Protein AF-A0A521U8Z7-F1 (afdb_monomer_lite)

Secondary structure (DSSP, 8-state):
---GGGSSTTSSS---------------PPPPS--------------PPPP---PPPPPPPPPPPPPP----------TTSSHHHHHHHHHHHHHHHHHHHHHHHHHHHHHHHHHHHHHHHHHHHHHHHHHHHHS-BTTBS-HHHH-TTSTTSTTHHHHHHHHHHHHHHHHHHHHHHHHHHHHSPPPTTTT-SSSHHHHHHHHHHHHHHHHHHHHHHHHHHHHHHH-GGGGT--TTTHHHHHHHHHHHHHHHHHHHHHHHHHHHHTT-

pLDDT: mean 79.26, std 22.26, range [30.38, 98.56]

Foldseek 3Di:
DPDPVPPVPPPDDDDPDDDDDDDDDPPPDDDDPDDDDDDDDDDDDDDDDDDDDDDDDDDDDDDDDDDDDDDDDDDDDDPDDCPVVVVVVVVVVVVVVVLVVVLVVLVVLLLVLLVVLLVLLVLLLVLLVQVLQQDAAPVDRHPCVVPVPPPCNVVVVVSVVSSVVSLVVSLVSNVSSVVSVVPRDDDPCQLPDPDPSNVLVVLLVVLCVLLVVLNVVLVVLVVCLVCVVVVVQDPVCNRVVNNHSSHVSSVSSVSNSVSSVVSSVSVD

Structure (mmCIF, N/CA/C/O backbone):
data_AF-A0A521U8Z7-F1
#
_entry.id   AF-A0A521U8Z7-F1
#
loop_
_atom_site.group_PDB
_atom_site.id
_atom_site.type_symbol
_atom_site.label_atom_id
_atom_site.label_alt_id
_atom_site.label_comp_id
_atom_site.label_asym_id
_atom_site.label_entity_id
_atom_site.label_seq_id
_atom_site.pdbx_PDB_ins_code
_atom_site.Cartn_x
_atom_site.Cartn_y
_atom_site.Cartn_z
_atom_site.occupancy
_atom_site.B_iso_or_equiv
_atom_site.auth_seq_id
_atom_site.auth_comp_id
_atom_site.auth_asym_id
_atom_site.auth_atom_id
_atom_site.pdbx_PDB_model_num
ATOM 1 N N . MET A 1 1 ? -17.767 17.939 12.781 1.00 34.97 1 MET A N 1
ATOM 2 C CA . MET A 1 1 ? -18.132 17.679 11.373 1.00 34.97 1 MET A CA 1
ATOM 3 C C . MET A 1 1 ? -17.171 18.449 10.480 1.00 34.97 1 MET A C 1
ATOM 5 O O . MET A 1 1 ? -17.445 19.589 10.134 1.00 34.97 1 MET A O 1
ATOM 9 N N . ILE A 1 2 ? -16.007 17.869 10.196 1.00 33.91 2 ILE A N 1
ATOM 10 C CA . ILE A 1 2 ? -15.060 18.400 9.206 1.00 33.91 2 ILE A CA 1
ATOM 11 C C . ILE A 1 2 ? -15.369 17.643 7.911 1.00 33.91 2 ILE A C 1
ATOM 13 O O . ILE A 1 2 ? -15.524 16.425 7.935 1.00 33.91 2 ILE A O 1
ATOM 17 N N . GLY A 1 3 ? -15.631 18.385 6.836 1.00 30.38 3 GLY A N 1
ATOM 18 C CA . GLY A 1 3 ? -16.318 17.895 5.644 1.00 30.38 3 GLY A CA 1
ATOM 19 C C . GLY A 1 3 ? -15.569 16.793 4.895 1.00 30.38 3 GLY A C 1
ATOM 20 O O . GLY A 1 3 ? -14.464 17.006 4.404 1.00 30.38 3 GLY A O 1
ATOM 21 N N . LEU A 1 4 ? -16.252 15.660 4.714 1.00 38.56 4 LEU A N 1
ATOM 22 C CA . LEU A 1 4 ? -15.861 14.537 3.852 1.00 38.56 4 LEU A CA 1
ATOM 23 C C . LEU A 1 4 ? -15.692 14.942 2.367 1.00 38.56 4 LEU A C 1
ATOM 25 O O . LEU A 1 4 ? -15.104 14.209 1.580 1.00 38.56 4 LEU A O 1
ATOM 29 N N . SER A 1 5 ? -16.180 16.123 1.973 1.00 35.38 5 SER A N 1
ATOM 30 C CA . SER A 1 5 ? -16.182 16.596 0.583 1.00 35.38 5 SER A CA 1
ATOM 31 C C . SER A 1 5 ? -14.815 17.057 0.056 1.00 35.38 5 SER A C 1
ATOM 33 O O . SER A 1 5 ? -14.682 17.268 -1.145 1.00 35.38 5 SER A O 1
ATOM 35 N N . ALA A 1 6 ? -13.793 17.203 0.907 1.00 35.06 6 ALA A N 1
ATOM 36 C CA . ALA A 1 6 ? -12.468 17.663 0.475 1.00 35.06 6 ALA A CA 1
ATOM 37 C C . ALA A 1 6 ? -11.523 16.536 0.010 1.00 35.06 6 ALA A C 1
ATOM 39 O O . ALA A 1 6 ? -10.540 16.818 -0.667 1.00 35.06 6 ALA A O 1
ATOM 40 N N . LEU A 1 7 ? -11.813 15.267 0.322 1.00 38.78 7 LEU A N 1
ATOM 41 C CA . LEU A 1 7 ? -10.913 14.139 0.023 1.00 38.78 7 LEU A CA 1
ATOM 42 C C . LEU A 1 7 ? -11.144 13.489 -1.352 1.00 38.78 7 LEU A C 1
ATOM 44 O O . LEU A 1 7 ? -10.291 12.748 -1.828 1.00 38.78 7 LEU A O 1
ATOM 48 N N . VAL A 1 8 ? -12.254 13.805 -2.027 1.00 38.44 8 VAL A N 1
ATOM 49 C CA . VAL A 1 8 ? -12.539 13.300 -3.386 1.00 38.44 8 VAL A CA 1
ATOM 50 C C . VAL A 1 8 ? -12.034 14.265 -4.476 1.00 38.44 8 VAL A C 1
ATOM 52 O O . VAL A 1 8 ? -11.831 13.857 -5.615 1.00 38.44 8 VAL A O 1
ATOM 55 N N . ALA A 1 9 ? -11.753 15.531 -4.143 1.00 30.77 9 ALA A N 1
ATOM 56 C CA . ALA A 1 9 ? -11.434 16.578 -5.123 1.00 30.77 9 ALA A CA 1
ATOM 57 C C . ALA A 1 9 ? -9.931 16.783 -5.420 1.00 30.77 9 ALA A C 1
ATOM 59 O O . ALA A 1 9 ? -9.588 17.597 -6.273 1.00 30.77 9 ALA A O 1
ATOM 60 N N . THR A 1 10 ? -9.020 16.052 -4.771 1.00 36.59 10 THR A N 1
ATOM 61 C CA . THR A 1 10 ? -7.558 16.247 -4.907 1.00 36.59 10 THR A CA 1
ATOM 62 C C . THR A 1 10 ? -6.840 15.197 -5.762 1.00 36.59 10 THR A C 1
ATOM 64 O O . THR A 1 10 ? -5.616 15.121 -5.740 1.00 36.59 10 THR A O 1
ATOM 67 N N . TRP A 1 11 ? -7.566 14.432 -6.585 1.00 36.16 11 TRP A N 1
ATOM 68 C CA . TRP A 1 11 ? -6.964 13.521 -7.577 1.00 36.16 11 TRP A CA 1
ATOM 69 C C . TRP A 1 11 ? -6.536 14.204 -8.889 1.00 36.16 11 TRP A C 1
ATOM 71 O O . TRP A 1 11 ? -6.005 13.552 -9.785 1.00 36.16 11 TRP A O 1
ATOM 81 N N . THR A 1 12 ? -6.692 15.525 -9.003 1.00 43.19 12 THR A N 1
ATOM 82 C CA . THR A 1 12 ? -6.250 16.304 -10.167 1.00 43.19 12 THR A CA 1
ATOM 83 C C . THR A 1 12 ? -5.474 17.544 -9.725 1.00 43.19 12 THR A C 1
ATOM 85 O O . THR A 1 12 ? -6.092 18.576 -9.505 1.00 43.19 12 THR A O 1
ATOM 88 N N . LEU A 1 13 ? -4.145 17.450 -9.570 1.00 34.75 13 LEU A N 1
ATOM 89 C CA . LEU A 1 13 ? -3.150 18.460 -9.993 1.00 34.75 13 LEU A CA 1
ATOM 90 C C . LEU A 1 13 ? -1.740 18.154 -9.435 1.00 34.75 13 LEU A C 1
ATOM 92 O O . LEU A 1 13 ? -1.514 18.175 -8.231 1.00 34.75 13 LEU A O 1
ATOM 96 N N . GLY A 1 14 ? -0.775 18.007 -10.348 1.00 36.59 14 GLY A N 1
ATOM 97 C CA . GLY A 1 14 ? 0.510 18.713 -10.265 1.00 36.59 14 GLY A CA 1
ATOM 98 C C . GLY A 1 14 ? 1.568 18.228 -9.269 1.00 36.59 14 GLY A C 1
ATOM 99 O O . GLY A 1 14 ? 1.920 18.957 -8.348 1.00 36.59 14 GLY A O 1
ATOM 100 N N . ALA A 1 15 ? 2.204 17.086 -9.537 1.00 33.00 15 ALA A N 1
ATOM 101 C CA . ALA A 1 15 ? 3.520 16.790 -8.970 1.00 33.00 15 ALA A CA 1
ATOM 102 C C . ALA A 1 15 ? 4.621 17.488 -9.794 1.00 33.00 15 ALA A C 1
ATOM 104 O O . ALA A 1 15 ? 5.169 16.922 -10.737 1.00 33.00 15 ALA A O 1
ATOM 105 N N . ALA A 1 16 ? 4.942 18.731 -9.433 1.00 39.03 16 ALA A N 1
ATOM 106 C CA . ALA A 1 16 ? 6.203 19.372 -9.791 1.00 39.03 16 ALA A CA 1
ATOM 107 C C . ALA A 1 16 ? 7.155 19.256 -8.593 1.00 39.03 16 ALA A C 1
ATOM 109 O O . ALA A 1 16 ? 7.145 20.103 -7.706 1.00 39.03 16 ALA A O 1
ATOM 110 N N . LEU A 1 17 ? 7.974 18.204 -8.553 1.00 34.81 17 LEU A N 1
ATOM 111 C CA . LEU A 1 17 ? 9.087 18.102 -7.609 1.00 34.81 17 LEU A CA 1
ATOM 112 C C . LEU A 1 17 ? 10.362 17.724 -8.359 1.00 34.81 17 LEU A C 1
ATOM 114 O O . LEU A 1 17 ? 10.475 16.666 -8.973 1.00 34.81 17 LEU A O 1
ATOM 118 N N . HIS A 1 18 ? 11.307 18.660 -8.311 1.00 38.78 18 HIS A N 1
ATOM 119 C CA . HIS A 1 18 ? 12.684 18.507 -8.749 1.00 38.78 18 HIS A CA 1
ATOM 120 C C . HIS A 1 18 ? 13.358 17.381 -7.955 1.00 38.78 18 HIS A C 1
ATOM 122 O O . HIS A 1 18 ? 13.508 17.485 -6.740 1.00 38.78 18 HIS A O 1
ATOM 128 N N . THR A 1 19 ? 13.827 16.337 -8.637 1.00 36.44 19 THR A N 1
ATOM 129 C CA . THR A 1 19 ? 14.754 15.355 -8.061 1.00 36.44 19 THR A CA 1
ATOM 130 C C . THR A 1 19 ? 16.128 15.526 -8.696 1.00 36.44 19 THR A C 1
ATOM 132 O O . THR A 1 19 ? 16.287 15.322 -9.901 1.00 36.44 19 THR A O 1
ATOM 135 N N . ALA A 1 20 ? 17.117 15.898 -7.882 1.00 30.95 20 ALA A N 1
ATOM 136 C CA . ALA A 1 20 ? 18.525 15.885 -8.262 1.00 30.95 20 ALA A CA 1
ATOM 137 C C . ALA A 1 20 ? 18.981 14.450 -8.610 1.00 30.95 20 ALA A C 1
ATOM 139 O O . ALA A 1 20 ? 18.521 13.493 -7.979 1.00 30.95 20 ALA A O 1
ATOM 140 N N . PRO A 1 21 ? 19.883 14.263 -9.589 1.00 37.88 21 PRO A N 1
ATOM 141 C CA . PRO A 1 21 ? 20.348 12.938 -9.969 1.00 37.88 21 PRO A CA 1
ATOM 142 C C . PRO A 1 21 ? 21.333 12.392 -8.928 1.00 37.88 21 PRO A C 1
ATOM 144 O O . PRO A 1 21 ? 22.449 12.888 -8.784 1.00 37.88 21 PRO A O 1
ATOM 147 N N . LEU A 1 22 ? 20.950 11.316 -8.236 1.00 34.16 22 LEU A N 1
ATOM 148 C CA . LEU A 1 22 ? 21.921 10.437 -7.586 1.00 34.16 22 LEU A CA 1
ATOM 149 C C . LEU A 1 22 ? 22.656 9.645 -8.678 1.00 34.16 22 LEU A C 1
ATOM 151 O O . LEU A 1 22 ? 22.066 8.810 -9.373 1.00 34.16 22 LEU A O 1
ATOM 155 N N . SER A 1 23 ? 23.942 9.962 -8.839 1.00 33.44 23 SER A N 1
ATOM 156 C CA . SER A 1 23 ? 24.898 9.249 -9.686 1.00 33.44 23 SER A CA 1
ATOM 157 C C . SER A 1 23 ? 25.139 7.856 -9.100 1.00 33.44 23 SER A C 1
ATOM 159 O O . SER A 1 23 ? 25.834 7.696 -8.098 1.00 33.44 23 SER A O 1
ATOM 161 N N . LEU A 1 24 ? 24.493 6.849 -9.689 1.00 41.00 24 LEU A N 1
ATOM 162 C CA . LEU A 1 24 ? 24.759 5.445 -9.399 1.00 41.00 24 LEU A CA 1
ATOM 163 C C . LEU A 1 24 ? 25.901 5.023 -10.329 1.00 41.00 24 LEU A C 1
ATOM 165 O O . LEU A 1 24 ? 25.718 5.042 -11.544 1.00 41.00 24 LEU A O 1
ATOM 169 N N . ARG A 1 25 ? 27.070 4.726 -9.751 1.00 38.34 25 ARG A N 1
ATOM 170 C CA . ARG A 1 25 ? 28.264 4.247 -10.459 1.00 38.34 25 ARG A CA 1
ATOM 171 C C . ARG A 1 25 ? 27.937 3.032 -11.333 1.00 38.34 25 ARG A C 1
ATOM 173 O O . ARG A 1 25 ? 27.359 2.059 -10.853 1.00 38.34 25 ARG A O 1
ATOM 180 N N . ASP A 1 26 ? 28.354 3.115 -12.591 1.00 41.09 26 ASP A N 1
ATOM 181 C CA . ASP A 1 26 ? 28.433 2.013 -13.544 1.00 41.09 26 ASP A CA 1
ATOM 182 C C . ASP A 1 26 ? 29.553 1.041 -13.125 1.00 41.09 26 ASP A C 1
ATOM 184 O O . ASP A 1 26 ? 30.689 1.174 -13.566 1.00 41.09 26 ASP A O 1
ATOM 188 N N . ASP A 1 27 ? 29.242 0.061 -12.273 1.00 36.88 27 ASP A N 1
ATOM 189 C CA . ASP A 1 27 ? 30.120 -1.090 -11.984 1.00 36.88 27 ASP A CA 1
ATOM 190 C C . ASP A 1 27 ? 29.527 -2.385 -12.573 1.00 36.88 27 ASP A C 1
ATOM 192 O O . ASP A 1 27 ? 29.336 -3.393 -11.894 1.00 36.88 27 ASP A O 1
ATOM 196 N N . LEU A 1 28 ? 29.214 -2.358 -13.870 1.00 43.78 28 LEU A N 1
ATOM 197 C CA . LEU A 1 28 ? 28.904 -3.548 -14.673 1.00 43.78 28 LEU A CA 1
ATOM 198 C C . LEU A 1 28 ? 29.874 -3.626 -15.857 1.00 43.78 28 LEU A C 1
ATOM 200 O O . LEU A 1 28 ? 29.498 -3.532 -17.021 1.00 43.78 28 LEU A O 1
ATOM 204 N N . ALA A 1 29 ? 31.154 -3.802 -15.534 1.00 47.75 29 ALA A N 1
ATOM 205 C CA . ALA A 1 29 ? 32.103 -4.405 -16.460 1.00 47.75 29 ALA A CA 1
ATOM 206 C C . ALA A 1 29 ? 31.919 -5.940 -16.444 1.00 47.75 29 ALA A C 1
ATOM 208 O O . ALA A 1 29 ? 31.648 -6.510 -15.381 1.00 47.75 29 ALA A O 1
ATOM 209 N N . PRO A 1 30 ? 32.067 -6.634 -17.586 1.00 51.78 30 PRO A N 1
ATOM 210 C CA . PRO A 1 30 ? 32.028 -8.092 -17.626 1.00 51.78 30 PRO A CA 1
ATOM 211 C C . PRO A 1 30 ? 33.180 -8.677 -16.795 1.00 51.78 30 PRO A C 1
ATOM 213 O O . PRO A 1 30 ? 34.342 -8.306 -16.964 1.00 51.78 30 PRO A O 1
ATOM 216 N N . ARG A 1 31 ? 32.853 -9.598 -15.879 1.00 42.81 31 ARG A N 1
ATOM 217 C CA . ARG A 1 31 ? 33.843 -10.379 -15.123 1.00 42.81 31 ARG A CA 1
ATOM 218 C C . ARG A 1 31 ? 34.628 -11.272 -16.095 1.00 42.81 31 ARG A C 1
ATOM 220 O O . ARG A 1 31 ? 33.989 -12.064 -16.785 1.00 42.81 31 ARG A O 1
ATOM 227 N N . PRO A 1 32 ? 35.971 -11.218 -16.126 1.00 50.41 32 PRO A N 1
ATOM 228 C CA . PRO A 1 32 ? 36.754 -12.241 -16.804 1.00 50.41 32 PRO A CA 1
ATOM 229 C C . PRO A 1 32 ? 36.619 -13.566 -16.044 1.00 50.41 32 PRO A C 1
ATOM 231 O O . PRO A 1 32 ? 36.814 -13.629 -14.827 1.00 50.41 32 PRO A O 1
ATOM 234 N N . GLU A 1 33 ? 36.248 -14.620 -16.767 1.00 54.66 33 GLU A N 1
ATOM 235 C CA . GLU A 1 33 ? 36.251 -15.988 -16.262 1.00 54.66 33 GLU A CA 1
ATOM 236 C C . GLU A 1 33 ? 37.685 -16.412 -15.936 1.00 54.66 33 GLU A C 1
ATOM 238 O O . GLU A 1 33 ? 38.563 -16.406 -16.796 1.00 54.66 33 GLU A O 1
ATOM 243 N N . GLY A 1 34 ? 37.928 -16.770 -14.676 1.00 63.28 34 GLY A N 1
ATOM 244 C CA . GLY A 1 34 ? 39.223 -17.283 -14.246 1.00 63.28 34 GLY A CA 1
ATOM 245 C C . GLY A 1 34 ? 39.556 -16.905 -12.815 1.00 63.28 34 GLY A C 1
ATOM 246 O O . GLY A 1 34 ? 40.450 -16.099 -12.576 1.00 63.28 34 GLY A O 1
ATOM 247 N N . MET A 1 35 ? 38.868 -17.497 -11.837 1.00 42.22 35 MET A N 1
ATOM 248 C CA . MET A 1 35 ? 39.416 -17.536 -10.484 1.00 42.22 35 MET A CA 1
ATOM 249 C C . MET A 1 35 ? 39.161 -18.893 -9.836 1.00 42.22 35 MET A C 1
ATOM 251 O O . MET A 1 35 ? 38.048 -19.269 -9.477 1.00 42.22 35 MET A O 1
ATOM 255 N N . THR A 1 36 ? 40.264 -19.624 -9.760 1.00 53.69 36 THR A N 1
ATOM 256 C CA . THR A 1 36 ? 40.519 -20.866 -9.047 1.00 53.69 36 THR A CA 1
ATOM 257 C C . THR A 1 36 ? 39.963 -20.816 -7.624 1.00 53.69 36 THR A C 1
ATOM 259 O O . THR A 1 36 ? 40.115 -19.821 -6.917 1.00 53.69 36 THR A O 1
ATOM 262 N N . SER A 1 37 ? 39.334 -21.912 -7.199 1.00 52.59 37 SER A N 1
ATOM 263 C CA . SER A 1 37 ? 38.749 -22.088 -5.870 1.00 52.59 37 SER A CA 1
ATOM 264 C C . SER A 1 37 ? 39.764 -21.820 -4.753 1.00 52.59 37 SER A C 1
ATOM 266 O O . SER A 1 37 ? 40.716 -22.587 -4.582 1.00 52.59 37 SER A O 1
ATOM 268 N N . LEU A 1 38 ? 39.533 -20.777 -3.955 1.00 50.66 38 LEU A N 1
ATOM 269 C CA . LEU A 1 38 ? 40.225 -20.585 -2.685 1.00 50.66 38 LEU A CA 1
ATOM 270 C C . LEU A 1 38 ? 39.474 -21.363 -1.594 1.00 50.66 38 LEU A C 1
ATOM 272 O O . LEU A 1 38 ? 38.331 -21.055 -1.257 1.00 50.66 38 LEU A O 1
ATOM 276 N N . ARG A 1 39 ? 40.126 -22.400 -1.070 1.00 46.84 39 ARG A N 1
ATOM 277 C CA . ARG A 1 39 ? 39.689 -23.194 0.082 1.00 46.84 39 ARG A CA 1
ATOM 278 C C . ARG A 1 39 ? 39.824 -22.332 1.343 1.00 46.84 39 ARG A C 1
ATOM 280 O O . ARG A 1 39 ? 40.912 -21.839 1.624 1.00 46.84 39 ARG A O 1
ATOM 287 N N . VAL A 1 40 ? 38.727 -22.126 2.069 1.00 47.19 40 VAL A N 1
ATOM 288 C CA . VAL A 1 40 ? 38.715 -21.395 3.346 1.00 47.19 40 VAL A CA 1
ATOM 289 C C . VAL A 1 40 ? 38.811 -22.410 4.479 1.00 47.19 40 VAL A C 1
ATOM 291 O O . VAL A 1 40 ? 37.848 -23.122 4.752 1.00 47.19 40 VAL A O 1
ATOM 294 N N . ASP A 1 41 ? 39.970 -22.461 5.130 1.00 49.72 41 ASP A N 1
ATOM 295 C CA . ASP A 1 41 ? 40.145 -23.134 6.414 1.00 49.72 41 ASP A CA 1
ATOM 296 C C . ASP A 1 41 ? 39.941 -22.130 7.563 1.00 49.72 41 ASP A C 1
ATOM 298 O O . ASP A 1 41 ? 40.522 -21.048 7.571 1.00 49.72 41 ASP A O 1
ATOM 302 N N . GLY A 1 42 ? 39.126 -22.534 8.543 1.00 41.88 42 GLY A N 1
ATOM 303 C CA . GLY A 1 42 ? 39.314 -22.256 9.973 1.00 41.88 42 GLY A CA 1
ATOM 304 C C . GLY A 1 42 ? 39.184 -20.816 10.484 1.00 41.88 42 GLY A C 1
ATOM 305 O O . GLY A 1 42 ? 40.143 -20.052 10.498 1.00 41.88 42 GLY A O 1
ATOM 306 N N . PHE A 1 43 ? 38.028 -20.506 11.079 1.00 45.16 43 PHE A N 1
ATOM 307 C CA . PHE A 1 43 ? 37.844 -19.367 11.984 1.00 45.16 43 PHE A CA 1
ATOM 308 C C . PHE A 1 43 ? 38.620 -19.594 13.295 1.00 45.16 43 PHE A C 1
ATOM 310 O O . PHE A 1 43 ? 38.245 -20.440 14.105 1.00 45.16 43 PHE A O 1
ATOM 317 N N . GLY A 1 44 ? 39.682 -18.817 13.513 1.00 44.25 44 GLY A N 1
ATOM 318 C CA . GLY A 1 44 ? 40.365 -18.673 14.798 1.00 44.25 44 GLY A CA 1
ATOM 319 C C . GLY A 1 44 ? 40.321 -17.214 15.244 1.00 44.25 44 GLY A C 1
ATOM 320 O O . GLY A 1 44 ? 40.792 -16.335 14.524 1.00 44.25 44 GLY A O 1
ATOM 321 N N . ALA A 1 45 ? 39.711 -16.965 16.402 1.00 56.25 45 ALA A N 1
ATOM 322 C CA . ALA A 1 45 ? 39.634 -15.658 17.042 1.00 56.25 45 ALA A CA 1
ATOM 323 C C . ALA A 1 45 ? 41.015 -15.171 17.533 1.00 56.25 45 ALA A C 1
ATOM 325 O O . ALA A 1 45 ? 41.914 -15.973 17.775 1.00 56.25 45 ALA A O 1
ATOM 326 N N . ASP A 1 46 ? 41.115 -13.850 17.703 1.00 61.47 46 ASP A N 1
ATOM 327 C CA . ASP A 1 46 ? 42.229 -13.057 18.246 1.00 61.47 46 ASP A CA 1
ATOM 328 C C . ASP A 1 46 ? 43.474 -12.850 17.375 1.00 61.47 46 ASP A C 1
ATOM 330 O O . ASP A 1 46 ? 44.430 -13.619 17.446 1.00 61.47 46 ASP A O 1
ATOM 334 N N . ARG A 1 47 ? 43.540 -11.686 16.693 1.00 44.88 47 ARG A N 1
ATOM 335 C CA . ARG A 1 47 ? 44.799 -10.933 16.503 1.00 44.88 47 ARG A CA 1
ATOM 336 C C . ARG A 1 47 ? 44.612 -9.403 16.476 1.00 44.88 47 ARG A C 1
ATOM 338 O O . ARG A 1 47 ? 43.552 -8.923 16.077 1.00 44.88 47 ARG A O 1
ATOM 345 N N . PRO A 1 48 ? 45.642 -8.633 16.890 1.00 55.81 48 PRO A N 1
ATOM 346 C CA . PRO A 1 48 ? 45.577 -7.186 17.099 1.00 55.81 48 PRO A CA 1
ATOM 347 C C . PRO A 1 48 ? 45.711 -6.386 15.793 1.00 55.81 48 PRO A C 1
ATOM 349 O O . PRO A 1 48 ? 46.319 -6.846 14.826 1.00 55.81 48 PRO A O 1
ATOM 352 N N . ARG A 1 49 ? 45.185 -5.150 15.798 1.00 52.81 49 ARG A N 1
ATOM 353 C CA . ARG A 1 49 ? 45.302 -4.166 14.702 1.00 52.81 49 ARG A CA 1
ATOM 354 C C . ARG A 1 49 ? 46.768 -3.874 14.340 1.00 52.81 49 ARG A C 1
ATOM 356 O O . ARG A 1 49 ? 47.503 -3.427 15.222 1.00 52.81 49 ARG A O 1
ATOM 363 N N . PRO A 1 50 ? 47.169 -3.992 13.061 1.00 48.44 50 PRO A N 1
ATOM 364 C CA . PRO A 1 50 ? 48.419 -3.425 12.578 1.00 48.44 50 PRO A CA 1
ATOM 365 C C . PRO A 1 50 ? 48.254 -1.962 12.127 1.00 48.44 50 PRO A C 1
ATOM 367 O O . PRO A 1 50 ? 47.229 -1.560 11.574 1.00 48.44 50 PRO A O 1
ATOM 370 N N . SER A 1 51 ? 49.304 -1.183 12.383 1.00 56.00 51 SER A N 1
ATOM 371 C CA . SER A 1 51 ? 49.530 0.190 11.922 1.00 56.00 51 SER A CA 1
ATOM 372 C C . SER A 1 51 ? 49.581 0.304 10.387 1.00 56.00 51 SER A C 1
ATOM 374 O O . SER A 1 51 ? 49.913 -0.673 9.712 1.00 56.00 51 SER A O 1
ATOM 376 N N . PRO A 1 52 ? 49.307 1.492 9.813 1.00 54.78 52 PRO A N 1
ATOM 377 C CA . PRO A 1 52 ? 49.268 1.687 8.368 1.00 54.78 52 PRO A CA 1
ATOM 378 C C . PRO A 1 52 ? 50.687 1.779 7.792 1.00 54.78 52 PRO A C 1
ATOM 380 O O . PRO A 1 52 ? 51.324 2.830 7.823 1.00 54.78 52 PRO A O 1
ATOM 383 N N . SER A 1 53 ? 51.185 0.673 7.246 1.00 55.34 53 SER A N 1
ATOM 384 C CA . SER A 1 53 ? 52.338 0.689 6.346 1.00 55.34 53 SER A CA 1
ATOM 385 C C . SER A 1 53 ? 51.870 1.020 4.928 1.00 55.34 53 SER A C 1
ATOM 387 O O . SER A 1 53 ? 51.056 0.299 4.355 1.00 55.34 53 SER A O 1
ATOM 389 N N . LEU A 1 54 ? 52.404 2.113 4.370 1.00 55.19 54 LEU A N 1
ATOM 390 C CA . LEU A 1 54 ? 52.394 2.407 2.936 1.00 55.19 54 LEU A CA 1
ATOM 391 C C . LEU A 1 54 ? 52.905 1.174 2.172 1.00 55.19 54 LEU A C 1
ATOM 393 O O . LEU A 1 54 ? 54.090 0.850 2.251 1.00 55.19 54 LEU A O 1
ATOM 397 N N . LEU A 1 55 ? 52.027 0.503 1.428 1.00 48.81 55 LEU A N 1
ATOM 398 C CA . LEU A 1 55 ? 52.422 -0.519 0.465 1.00 48.81 55 LEU A CA 1
ATOM 399 C C . LEU A 1 55 ? 52.508 0.104 -0.926 1.00 48.81 55 LEU A C 1
ATOM 401 O O . LEU A 1 55 ? 51.557 0.696 -1.436 1.00 48.81 55 LEU A O 1
ATOM 405 N N . ALA A 1 56 ? 53.699 -0.034 -1.500 1.00 52.47 56 ALA A N 1
ATOM 406 C CA . ALA A 1 56 ? 54.034 0.291 -2.871 1.00 52.47 56 ALA A CA 1
ATOM 407 C C . ALA A 1 56 ? 53.137 -0.480 -3.852 1.00 52.47 56 ALA A C 1
ATOM 409 O O . ALA A 1 56 ? 52.897 -1.677 -3.685 1.00 52.47 56 ALA A O 1
ATOM 410 N N . GLN A 1 57 ? 52.661 0.214 -4.886 1.00 61.00 57 GLN A N 1
ATOM 411 C CA . GLN A 1 57 ? 51.955 -0.412 -6.000 1.00 61.00 57 GLN A CA 1
ATOM 412 C C . GLN A 1 57 ? 52.931 -1.280 -6.815 1.00 61.00 57 GLN A C 1
ATOM 414 O O . GLN A 1 57 ? 54.040 -0.823 -7.107 1.00 61.00 57 GLN A O 1
ATOM 419 N N . PRO A 1 58 ? 52.550 -2.506 -7.210 1.00 58.50 58 PRO A N 1
ATOM 420 C CA . PRO A 1 58 ? 53.336 -3.299 -8.142 1.00 58.50 58 PRO A CA 1
ATOM 421 C C . PRO A 1 58 ? 53.291 -2.669 -9.541 1.00 58.50 58 PRO A C 1
ATOM 423 O O . PRO A 1 58 ? 52.231 -2.296 -10.042 1.00 58.50 58 PRO A O 1
ATOM 426 N N . ALA A 1 59 ? 54.461 -2.554 -10.167 1.00 56.94 59 ALA A N 1
ATOM 427 C CA . ALA A 1 59 ? 54.613 -2.078 -11.534 1.00 56.94 59 ALA A CA 1
ATOM 428 C C . ALA A 1 59 ? 53.944 -3.053 -12.518 1.00 56.94 59 ALA A C 1
ATOM 430 O O . ALA A 1 59 ? 54.353 -4.208 -12.638 1.00 56.94 59 ALA A O 1
ATOM 431 N N . VAL A 1 60 ? 52.922 -2.576 -13.228 1.00 64.06 60 VAL A N 1
ATOM 432 C CA . VAL A 1 60 ? 52.276 -3.301 -14.327 1.00 64.06 60 VAL A CA 1
ATOM 433 C C . VAL A 1 60 ? 53.168 -3.200 -15.562 1.00 64.06 60 VAL A C 1
ATOM 435 O O . VAL A 1 60 ? 53.476 -2.107 -16.035 1.00 64.06 60 VAL A O 1
ATOM 438 N N . THR A 1 61 ? 53.606 -4.346 -16.074 1.00 66.38 61 THR A N 1
ATOM 439 C CA . THR A 1 61 ? 54.381 -4.449 -17.314 1.00 66.38 61 THR A CA 1
ATOM 440 C C . THR A 1 61 ? 53.437 -4.285 -18.518 1.00 66.38 61 THR A C 1
ATOM 442 O O . THR A 1 61 ? 52.424 -4.985 -18.577 1.00 66.38 61 THR A O 1
ATOM 445 N N . PRO A 1 62 ? 53.713 -3.385 -19.481 1.00 62.94 62 PRO A N 1
ATOM 446 C CA . PRO A 1 62 ? 52.873 -3.226 -20.666 1.00 62.94 62 PRO A CA 1
ATOM 447 C C . PRO A 1 62 ? 52.995 -4.446 -21.590 1.00 62.94 62 PRO A C 1
ATOM 449 O O . PRO A 1 62 ? 54.093 -4.857 -21.962 1.00 62.94 62 PRO A O 1
ATOM 452 N N . THR A 1 63 ? 51.850 -5.021 -21.957 1.00 71.50 63 THR A N 1
ATOM 453 C CA . THR A 1 63 ? 51.741 -6.080 -22.974 1.00 71.50 63 THR A CA 1
ATOM 454 C C . THR A 1 63 ? 51.808 -5.439 -24.370 1.00 71.50 63 THR A C 1
ATOM 456 O O . THR A 1 63 ? 51.141 -4.423 -24.578 1.00 71.50 63 THR A O 1
ATOM 459 N N . PRO A 1 64 ? 52.603 -5.967 -25.321 1.00 72.06 64 PRO A N 1
ATOM 460 C CA . PRO A 1 64 ? 52.698 -5.412 -26.671 1.00 72.06 64 PRO A CA 1
ATOM 461 C C . PRO A 1 64 ? 51.408 -5.634 -27.485 1.00 72.06 64 PRO A C 1
ATOM 463 O O . PRO A 1 64 ? 50.691 -6.608 -27.243 1.00 72.06 64 PRO A O 1
ATOM 466 N N . PRO A 1 65 ? 51.111 -4.755 -28.461 1.00 65.94 65 PRO A N 1
ATOM 467 C CA . PRO A 1 65 ? 49.951 -4.896 -29.334 1.00 65.94 65 PRO A CA 1
ATOM 468 C C . PRO A 1 65 ? 50.107 -6.099 -30.283 1.00 65.94 65 PRO A C 1
ATOM 470 O O . PRO A 1 65 ? 51.214 -6.352 -30.767 1.00 65.94 65 PRO A O 1
ATOM 473 N N . PRO A 1 66 ? 49.020 -6.832 -30.585 1.00 64.31 66 PRO A N 1
ATOM 474 C CA . PRO A 1 66 ? 49.042 -7.866 -31.606 1.00 64.31 66 PRO A CA 1
ATOM 475 C C . PRO A 1 66 ? 49.230 -7.251 -32.999 1.00 64.31 66 PRO A C 1
ATOM 477 O O . PRO A 1 66 ? 48.551 -6.304 -33.390 1.00 64.31 66 PRO A O 1
ATOM 480 N N . THR A 1 67 ? 50.191 -7.823 -33.716 1.00 67.88 67 THR A N 1
ATOM 481 C CA . THR A 1 67 ? 50.569 -7.561 -35.104 1.00 67.88 67 THR A CA 1
ATOM 482 C C . THR A 1 67 ? 49.397 -7.769 -36.068 1.00 67.88 67 THR A C 1
ATOM 484 O O . THR A 1 67 ? 48.794 -8.840 -36.095 1.00 67.88 67 THR A O 1
ATOM 487 N N . GLU A 1 68 ? 49.116 -6.745 -36.878 1.00 57.69 68 GLU A N 1
ATOM 488 C CA . GLU A 1 68 ? 48.256 -6.803 -38.064 1.00 57.69 68 GLU A CA 1
ATOM 489 C C . GLU A 1 68 ? 48.752 -7.854 -39.069 1.00 57.69 68 GLU A C 1
ATOM 491 O O . GLU A 1 68 ? 49.930 -7.876 -39.432 1.00 57.69 68 GLU A O 1
ATOM 496 N N . ALA A 1 69 ? 47.829 -8.670 -39.579 1.00 61.19 69 ALA A N 1
ATOM 497 C CA . ALA A 1 69 ? 47.987 -9.380 -40.843 1.00 61.19 69 ALA A CA 1
ATOM 498 C C . ALA A 1 69 ? 47.073 -8.726 -41.901 1.00 61.19 69 ALA A C 1
ATOM 500 O O . ALA A 1 69 ? 45.942 -8.358 -41.571 1.00 61.19 69 ALA A O 1
ATOM 501 N N . PRO A 1 70 ? 47.540 -8.560 -43.152 1.00 58.03 70 PRO A N 1
ATOM 502 C CA . PRO A 1 70 ? 46.822 -7.816 -44.176 1.00 58.03 70 PRO A CA 1
ATOM 503 C C . PRO A 1 70 ? 45.795 -8.666 -44.940 1.00 58.03 70 PRO A C 1
ATOM 505 O O . PRO A 1 70 ? 46.057 -9.808 -45.301 1.00 58.03 70 PRO A O 1
ATOM 508 N N . ALA A 1 71 ? 44.666 -8.008 -45.210 1.00 54.03 71 ALA A N 1
ATOM 509 C CA . ALA A 1 71 ? 43.811 -8.046 -46.399 1.00 54.03 71 ALA A CA 1
ATOM 510 C C . ALA A 1 71 ? 43.585 -9.377 -47.143 1.00 54.03 71 ALA A C 1
ATOM 512 O O . ALA A 1 71 ? 44.448 -9.855 -47.877 1.00 54.03 71 ALA A O 1
ATOM 513 N N . GLU A 1 72 ? 42.320 -9.809 -47.155 1.00 48.91 72 GLU A N 1
ATOM 514 C CA . GLU A 1 72 ? 41.727 -10.429 -48.339 1.00 48.91 72 GLU A CA 1
ATOM 515 C C . GLU A 1 72 ? 40.575 -9.547 -48.837 1.00 48.91 72 GLU A C 1
ATOM 517 O O . GLU A 1 72 ? 39.511 -9.432 -48.229 1.00 48.91 72 GLU A O 1
ATOM 522 N N . THR A 1 73 ? 40.851 -8.858 -49.942 1.00 57.41 73 THR A N 1
ATOM 523 C CA . THR A 1 73 ? 39.932 -7.999 -50.680 1.00 57.41 73 THR A CA 1
ATOM 524 C C . THR A 1 73 ? 39.514 -8.760 -51.929 1.00 57.41 73 THR A C 1
ATOM 526 O O . THR A 1 73 ? 40.284 -8.803 -52.879 1.00 57.41 73 THR A O 1
ATOM 529 N N . THR A 1 74 ? 38.305 -9.323 -51.972 1.00 47.28 74 THR A N 1
ATOM 530 C CA . THR A 1 74 ? 37.618 -9.593 -53.250 1.00 47.28 74 THR A CA 1
ATOM 531 C C . THR A 1 74 ? 36.141 -9.880 -53.028 1.00 47.28 74 THR A C 1
ATOM 533 O O . THR A 1 74 ? 35.780 -10.869 -52.401 1.00 47.28 74 THR A O 1
ATOM 536 N N . GLY A 1 75 ? 35.288 -9.021 -53.586 1.00 46.25 75 GLY A N 1
ATOM 537 C CA . GLY A 1 75 ? 33.840 -9.220 -53.599 1.00 46.25 75 GLY A CA 1
ATOM 538 C C . GLY A 1 75 ? 33.051 -7.950 -53.895 1.00 46.25 75 GLY A C 1
ATOM 539 O O . GLY A 1 75 ? 32.088 -7.655 -53.201 1.00 46.25 75 GLY A O 1
ATOM 540 N N . GLY A 1 76 ? 33.481 -7.165 -54.888 1.00 52.22 76 GLY A N 1
ATOM 541 C CA . GLY A 1 76 ? 32.689 -6.053 -55.406 1.00 52.22 76 GLY A CA 1
ATOM 542 C C . GLY A 1 76 ? 31.427 -6.570 -56.099 1.00 52.22 76 GLY A C 1
ATOM 543 O O . GLY A 1 76 ? 31.515 -7.392 -57.008 1.00 52.22 76 GLY A O 1
ATOM 544 N N . GLY A 1 77 ? 30.269 -6.075 -55.666 1.00 46.06 77 GLY A N 1
ATOM 545 C CA . GLY A 1 77 ? 28.974 -6.365 -56.280 1.00 46.06 77 GLY A CA 1
ATOM 546 C C . GLY A 1 77 ? 27.812 -6.104 -55.325 1.00 46.06 77 GLY A C 1
ATOM 547 O O . GLY A 1 77 ? 27.216 -7.053 -54.835 1.00 46.06 77 GLY A O 1
ATOM 548 N N . GLY A 1 78 ? 27.506 -4.829 -55.053 1.00 46.16 78 GLY A N 1
ATOM 549 C CA . GLY A 1 78 ? 26.298 -4.442 -54.306 1.00 46.16 78 GLY A CA 1
ATOM 550 C C . GLY A 1 78 ? 26.435 -3.229 -53.382 1.00 46.16 78 GLY A C 1
ATOM 551 O O . GLY A 1 78 ? 25.854 -3.229 -52.306 1.00 46.16 78 GLY A O 1
ATOM 552 N N . ALA A 1 79 ? 27.200 -2.201 -53.753 1.00 52.78 79 ALA A N 1
ATOM 553 C CA . ALA A 1 79 ? 27.359 -0.984 -52.946 1.00 52.78 79 ALA A CA 1
ATOM 554 C C . ALA A 1 79 ? 26.261 0.069 -53.214 1.00 52.78 79 ALA A C 1
ATOM 556 O O . ALA A 1 79 ? 26.561 1.253 -53.290 1.00 52.78 79 ALA A O 1
ATOM 557 N N . GLU A 1 80 ? 25.006 -0.356 -53.398 1.00 52.12 80 GLU A N 1
ATOM 558 C CA . GLU A 1 80 ? 23.866 0.562 -53.584 1.00 52.12 80 GLU A CA 1
ATOM 559 C C . GLU A 1 80 ? 22.526 -0.097 -53.196 1.00 52.12 80 GLU A C 1
ATOM 561 O O . GLU A 1 80 ? 21.515 0.051 -53.875 1.00 52.12 80 GLU A O 1
ATOM 566 N N . ALA A 1 81 ? 22.525 -0.904 -52.127 1.00 53.38 81 ALA A N 1
ATOM 567 C CA . ALA A 1 81 ? 21.304 -1.540 -51.613 1.00 53.38 81 ALA A CA 1
ATOM 568 C C . ALA A 1 81 ? 21.183 -1.566 -50.076 1.00 53.38 81 ALA A C 1
ATOM 570 O O . ALA A 1 81 ? 20.217 -2.123 -49.573 1.00 53.38 81 ALA A O 1
ATOM 571 N N . CYS A 1 82 ? 22.107 -0.953 -49.323 1.00 56.50 82 CYS A N 1
ATOM 572 C CA . CYS A 1 82 ? 22.068 -0.965 -47.851 1.00 56.50 82 CYS A CA 1
ATOM 573 C C . CYS A 1 82 ? 21.768 0.400 -47.212 1.00 56.50 82 CYS A C 1
ATOM 575 O O . CYS A 1 82 ? 21.801 0.496 -45.994 1.00 56.50 82 CYS A O 1
ATOM 577 N N . ASP A 1 83 ? 21.493 1.460 -47.978 1.00 62.31 83 ASP A N 1
ATOM 578 C CA . ASP A 1 83 ? 21.318 2.800 -47.384 1.00 62.31 83 ASP A CA 1
ATOM 579 C C . ASP A 1 83 ? 20.023 2.905 -46.557 1.00 62.31 83 ASP A C 1
ATOM 581 O O . ASP A 1 83 ? 20.020 3.472 -45.468 1.00 62.31 83 ASP A O 1
ATOM 585 N N . VAL A 1 84 ? 18.937 2.275 -47.023 1.00 66.62 84 VAL A N 1
ATOM 586 C CA . VAL A 1 84 ? 17.656 2.255 -46.294 1.00 66.62 84 VAL A CA 1
ATOM 587 C C . VAL A 1 84 ? 17.729 1.333 -45.072 1.00 66.62 84 VAL A C 1
ATOM 589 O O . VAL A 1 84 ? 17.309 1.735 -43.992 1.00 66.62 84 VAL A O 1
ATOM 592 N N . ASP A 1 85 ? 18.326 0.144 -45.211 1.00 77.62 85 ASP A N 1
ATOM 593 C CA . ASP A 1 85 ? 18.421 -0.834 -44.117 1.00 77.62 85 ASP A CA 1
ATOM 594 C C . ASP A 1 85 ? 19.419 -0.409 -43.018 1.00 77.62 85 ASP A C 1
ATOM 596 O O . ASP A 1 85 ? 19.223 -0.721 -41.839 1.00 77.62 85 ASP A O 1
ATOM 600 N N . CYS A 1 86 ? 20.478 0.334 -43.368 1.00 82.31 86 CYS A N 1
ATOM 601 C CA . CYS A 1 86 ? 21.433 0.881 -42.399 1.00 82.31 86 CYS A CA 1
ATOM 602 C C . CYS A 1 86 ? 20.829 2.014 -41.563 1.00 82.31 86 CYS A C 1
ATOM 604 O O . CYS A 1 86 ? 21.057 2.041 -40.351 1.00 82.31 86 CYS A O 1
ATOM 606 N N . GLU A 1 87 ? 20.066 2.925 -42.179 1.00 85.69 87 GLU A N 1
ATOM 607 C CA . GLU A 1 87 ? 19.394 4.004 -41.447 1.00 85.69 87 GLU A CA 1
ATOM 608 C C . GLU A 1 87 ? 18.353 3.421 -40.486 1.00 85.69 87 GLU A C 1
ATOM 610 O O . GLU A 1 87 ? 18.384 3.732 -39.297 1.00 85.69 87 GLU A O 1
ATOM 615 N N . THR A 1 88 ? 17.522 2.472 -40.938 1.00 88.62 88 THR A N 1
ATOM 616 C CA . THR A 1 88 ? 16.540 1.815 -40.057 1.00 88.62 88 THR A CA 1
ATOM 617 C C . THR A 1 88 ? 17.208 1.053 -38.912 1.00 88.62 88 THR A C 1
ATOM 619 O O . THR A 1 88 ? 16.784 1.168 -37.765 1.00 88.62 88 THR A O 1
ATOM 622 N N . ALA A 1 89 ? 18.308 0.334 -39.172 1.00 87.75 89 ALA A N 1
ATOM 623 C CA . ALA A 1 89 ? 19.046 -0.364 -38.117 1.00 87.75 89 ALA A CA 1
ATOM 624 C C . ALA A 1 89 ? 19.691 0.611 -37.113 1.00 87.75 89 ALA A C 1
ATOM 626 O O . ALA A 1 89 ? 19.782 0.318 -35.915 1.00 87.75 89 ALA A O 1
ATOM 627 N N . HIS A 1 90 ? 20.144 1.778 -37.582 1.00 89.00 90 HIS A N 1
ATOM 628 C CA . HIS A 1 90 ? 20.670 2.830 -36.722 1.00 89.00 90 HIS A CA 1
ATOM 629 C C . HIS A 1 90 ? 19.571 3.447 -35.849 1.00 89.00 90 HIS A C 1
ATOM 631 O O . HIS A 1 90 ? 19.755 3.559 -34.632 1.00 89.00 90 HIS A O 1
ATOM 637 N N . GLU A 1 91 ? 18.430 3.801 -36.444 1.00 91.81 91 GLU A N 1
ATOM 638 C CA . GLU A 1 91 ? 17.255 4.328 -35.747 1.00 91.81 91 GLU A CA 1
ATOM 639 C C . GLU A 1 91 ? 16.755 3.343 -34.683 1.00 91.81 91 GLU A C 1
ATOM 641 O O . GLU A 1 91 ? 16.579 3.731 -33.524 1.00 91.81 91 GLU A O 1
ATOM 646 N N . ASP A 1 92 ? 16.649 2.054 -35.014 1.00 89.19 92 ASP A N 1
ATOM 647 C CA . ASP A 1 92 ? 16.270 0.991 -34.079 1.00 89.19 92 ASP A CA 1
ATOM 648 C C . ASP A 1 92 ? 17.256 0.884 -32.908 1.00 89.19 92 ASP A C 1
ATOM 650 O O . ASP A 1 92 ? 16.856 0.817 -31.741 1.00 89.19 92 ASP A O 1
ATOM 654 N N . ALA A 1 93 ? 18.564 0.942 -33.177 1.00 89.25 93 ALA A N 1
ATOM 655 C CA . ALA A 1 93 ? 19.589 0.913 -32.135 1.00 89.25 93 ALA A CA 1
ATOM 656 C C . ALA A 1 93 ? 19.560 2.167 -31.239 1.00 89.25 93 ALA A C 1
ATOM 658 O O . ALA A 1 93 ? 19.888 2.104 -30.045 1.00 89.25 93 ALA A O 1
ATOM 659 N N . VAL A 1 94 ? 19.201 3.332 -31.783 1.00 92.69 94 VAL A N 1
ATOM 660 C CA . VAL A 1 94 ? 18.999 4.567 -31.008 1.00 92.69 94 VAL A CA 1
ATOM 661 C C . VAL A 1 94 ? 17.738 4.456 -30.151 1.00 92.69 94 VAL A C 1
ATOM 663 O O . VAL A 1 94 ? 17.794 4.732 -28.947 1.00 92.69 94 VAL A O 1
ATOM 666 N N . MET A 1 95 ? 16.634 3.973 -30.719 1.00 91.88 95 MET A N 1
ATOM 667 C CA . MET A 1 95 ? 15.368 3.779 -30.016 1.00 91.88 95 MET A CA 1
ATOM 668 C C . MET A 1 95 ? 15.481 2.740 -28.901 1.00 91.88 95 MET A C 1
ATOM 670 O O . MET A 1 95 ? 15.047 3.005 -27.777 1.00 91.88 95 MET A O 1
ATOM 674 N N . ALA A 1 96 ? 16.153 1.613 -29.138 1.00 89.88 96 ALA A N 1
ATOM 675 C CA . ALA A 1 96 ? 16.406 0.591 -28.124 1.00 89.88 96 ALA A CA 1
ATOM 676 C C . ALA A 1 96 ? 17.202 1.148 -26.931 1.00 89.88 96 ALA A C 1
ATOM 678 O O . ALA A 1 96 ? 16.862 0.904 -25.764 1.00 89.88 96 ALA A O 1
ATOM 679 N N . ARG A 1 97 ? 18.233 1.963 -27.198 1.00 91.44 97 ARG A N 1
ATOM 680 C CA . ARG A 1 97 ? 19.012 2.645 -26.149 1.00 91.44 97 ARG A CA 1
ATOM 681 C C . ARG A 1 97 ? 18.167 3.654 -25.379 1.00 91.44 97 ARG A C 1
ATOM 683 O O . ARG A 1 97 ? 18.251 3.702 -24.148 1.00 91.44 97 ARG A O 1
ATOM 690 N N . TYR A 1 98 ? 17.338 4.430 -26.074 1.00 92.88 98 TYR A N 1
ATOM 691 C CA . TYR A 1 98 ? 16.424 5.386 -25.450 1.00 92.88 98 TYR A CA 1
ATOM 692 C C . TYR A 1 98 ? 15.409 4.688 -24.532 1.00 92.88 98 TYR A C 1
ATOM 694 O O . TYR A 1 98 ? 15.285 5.062 -23.362 1.00 92.88 98 TYR A O 1
ATOM 702 N N . VAL A 1 99 ? 14.739 3.638 -25.018 1.00 91.06 99 VAL A N 1
ATOM 703 C CA . VAL A 1 99 ? 13.759 2.847 -24.254 1.00 91.06 99 VAL A CA 1
ATOM 704 C C . VAL A 1 99 ? 14.409 2.230 -23.016 1.00 91.06 99 VAL A C 1
ATOM 706 O O . VAL A 1 99 ? 13.873 2.353 -21.913 1.00 91.06 99 VAL A O 1
ATOM 709 N N . THR A 1 100 ? 15.605 1.654 -23.164 1.00 90.69 100 THR A N 1
ATOM 710 C CA . THR A 1 100 ? 16.349 1.051 -22.048 1.00 90.69 100 THR A CA 1
ATOM 711 C C . THR A 1 100 ? 16.725 2.091 -20.993 1.00 90.69 100 THR A C 1
ATOM 713 O O . THR A 1 100 ? 16.465 1.892 -19.805 1.00 90.69 100 THR A O 1
ATOM 716 N N . ARG A 1 101 ? 17.276 3.244 -21.401 1.00 93.81 101 ARG A N 1
ATOM 717 C CA . ARG A 1 101 ? 17.641 4.326 -20.469 1.00 93.81 101 ARG A CA 1
ATOM 718 C C . ARG A 1 101 ? 16.413 4.863 -19.730 1.00 93.81 101 ARG A C 1
ATOM 720 O O . ARG A 1 101 ? 16.462 5.024 -18.509 1.00 93.81 101 ARG A O 1
ATOM 727 N N . ARG A 1 102 ? 15.311 5.104 -20.449 1.00 93.62 102 ARG A N 1
ATOM 728 C CA . ARG A 1 102 ? 14.047 5.580 -19.870 1.00 93.62 102 ARG A CA 1
ATOM 729 C C . ARG A 1 102 ? 13.491 4.586 -18.856 1.00 93.62 102 ARG A C 1
ATOM 731 O O . ARG A 1 102 ? 13.081 4.986 -17.768 1.00 93.62 102 ARG A O 1
ATOM 738 N N . ARG A 1 103 ? 13.519 3.293 -19.175 1.00 92.56 103 ARG A N 1
ATOM 739 C CA . ARG A 1 103 ? 13.077 2.240 -18.261 1.00 92.56 103 ARG A CA 1
ATOM 740 C C . ARG A 1 103 ? 13.916 2.193 -16.990 1.00 92.56 103 ARG A C 1
ATOM 742 O O . ARG A 1 103 ? 13.348 2.188 -15.904 1.00 92.56 103 ARG A O 1
ATOM 749 N N . THR A 1 104 ? 15.244 2.195 -17.100 1.00 93.19 104 THR A N 1
ATOM 750 C CA . THR A 1 104 ? 16.135 2.179 -15.927 1.00 93.19 104 THR A CA 1
ATOM 751 C C . THR A 1 104 ? 15.864 3.365 -15.004 1.00 93.19 104 THR A C 1
ATOM 753 O O . THR A 1 104 ? 15.873 3.218 -13.781 1.00 93.19 104 THR A O 1
ATOM 756 N N . GLN A 1 105 ? 15.565 4.536 -15.573 1.00 95.62 105 GLN A N 1
ATOM 757 C CA . GLN A 1 105 ? 15.177 5.710 -14.798 1.00 95.62 105 GLN A CA 1
ATOM 758 C C . GLN A 1 105 ? 13.844 5.502 -14.061 1.00 95.62 105 GLN A C 1
ATOM 760 O O . GLN A 1 105 ? 13.783 5.762 -12.861 1.00 95.62 105 GLN A O 1
ATOM 765 N N . LEU A 1 106 ? 12.809 4.998 -14.744 1.00 95.56 106 LEU A N 1
ATOM 766 C CA . LEU A 1 106 ? 11.501 4.713 -14.137 1.00 95.56 106 LEU A CA 1
ATOM 767 C C . LEU A 1 106 ? 11.578 3.640 -13.045 1.00 95.56 106 LEU A C 1
ATOM 769 O O . LEU A 1 106 ? 10.958 3.787 -11.999 1.00 95.56 106 LEU A O 1
ATOM 773 N N . LEU A 1 107 ? 12.370 2.586 -13.243 1.00 92.94 107 LEU A N 1
ATOM 774 C CA . LEU A 1 107 ? 12.548 1.538 -12.235 1.00 92.94 107 LEU A CA 1
ATOM 775 C C . LEU A 1 107 ? 13.299 2.052 -11.003 1.00 92.94 107 LEU A C 1
ATOM 777 O O . LEU A 1 107 ? 12.981 1.677 -9.875 1.00 92.94 107 LEU A O 1
ATOM 781 N N . ARG A 1 108 ? 14.264 2.962 -11.190 1.00 95.69 108 ARG A N 1
ATOM 782 C CA . ARG A 1 108 ? 14.958 3.608 -10.070 1.00 95.69 108 ARG A CA 1
ATOM 783 C C . ARG A 1 108 ? 14.005 4.475 -9.249 1.00 95.69 108 ARG A C 1
ATOM 785 O O . ARG A 1 108 ? 14.046 4.410 -8.021 1.00 95.69 108 ARG A O 1
ATOM 792 N N . THR A 1 109 ? 13.154 5.271 -9.900 1.00 96.81 109 THR A N 1
ATOM 793 C CA . THR A 1 109 ? 12.162 6.088 -9.187 1.00 96.81 109 THR A CA 1
ATOM 794 C C . THR A 1 109 ? 11.090 5.218 -8.538 1.00 96.81 109 THR A C 1
ATOM 796 O O . THR A 1 109 ? 10.780 5.434 -7.370 1.00 96.81 109 THR A O 1
ATOM 799 N N . HIS A 1 110 ? 10.597 4.187 -9.231 1.00 95.50 110 HIS A N 1
ATOM 800 C CA . HIS A 1 110 ? 9.677 3.192 -8.681 1.00 95.50 110 HIS A CA 1
ATOM 801 C C . HIS A 1 110 ? 10.219 2.597 -7.380 1.00 95.50 110 HIS A C 1
ATOM 803 O O . HIS A 1 110 ? 9.542 2.664 -6.359 1.00 95.50 110 HIS A O 1
ATOM 809 N N . ARG A 1 111 ? 11.466 2.104 -7.384 1.00 95.94 111 ARG A N 1
ATOM 810 C CA . ARG A 1 111 ? 12.102 1.507 -6.201 1.00 95.94 111 ARG A CA 1
ATOM 811 C C . ARG A 1 111 ? 12.160 2.480 -5.024 1.00 95.94 111 ARG A C 1
ATOM 813 O O . ARG A 1 111 ? 11.895 2.081 -3.895 1.00 95.94 111 ARG A O 1
ATOM 820 N N . ALA A 1 112 ? 12.473 3.753 -5.270 1.00 96.81 112 ALA A N 1
ATOM 821 C CA . ALA A 1 112 ? 12.492 4.765 -4.215 1.00 96.81 112 ALA A CA 1
ATOM 822 C C . ALA A 1 112 ? 11.099 4.970 -3.589 1.00 96.81 112 ALA A C 1
ATOM 824 O O . ALA A 1 112 ? 10.966 4.948 -2.365 1.00 96.81 112 ALA A O 1
ATOM 825 N N . PHE A 1 113 ? 10.054 5.104 -4.414 1.00 97.56 113 PHE A N 1
ATOM 826 C CA . PHE A 1 113 ? 8.674 5.225 -3.933 1.00 97.56 113 PHE A CA 1
ATOM 827 C C . PHE A 1 113 ? 8.169 3.944 -3.259 1.00 97.56 113 PHE A C 1
ATOM 829 O O . PHE A 1 113 ? 7.471 4.033 -2.253 1.00 97.56 113 PHE A O 1
ATOM 836 N N . ALA A 1 114 ? 8.552 2.767 -3.756 1.00 96.31 114 ALA A N 1
ATOM 837 C CA . ALA A 1 114 ? 8.196 1.480 -3.169 1.00 96.31 114 ALA A CA 1
ATOM 838 C C . ALA A 1 114 ? 8.804 1.310 -1.767 1.00 96.31 114 ALA A C 1
ATOM 840 O O . ALA A 1 114 ? 8.097 0.929 -0.839 1.00 96.31 114 ALA A O 1
ATOM 841 N N . ILE A 1 115 ? 10.079 1.674 -1.576 1.00 96.94 115 ILE A N 1
ATOM 842 C CA . ILE A 1 115 ? 10.733 1.664 -0.255 1.00 96.94 115 ILE A CA 1
ATOM 843 C C . ILE A 1 115 ? 10.054 2.656 0.698 1.00 96.94 115 ILE A C 1
ATOM 845 O O . ILE A 1 115 ? 9.821 2.335 1.866 1.00 96.94 115 ILE A O 1
ATOM 849 N N . ALA A 1 116 ? 9.719 3.856 0.214 1.00 97.75 116 ALA A N 1
ATOM 850 C CA . ALA A 1 116 ? 9.015 4.853 1.014 1.00 97.75 116 ALA A CA 1
ATOM 851 C C . ALA A 1 116 ? 7.614 4.366 1.423 1.00 97.75 116 ALA A C 1
ATOM 853 O O . ALA A 1 116 ? 7.248 4.480 2.591 1.00 97.75 116 ALA A O 1
ATOM 854 N N . ALA A 1 117 ? 6.860 3.769 0.495 1.00 97.81 117 ALA A N 1
ATOM 855 C CA . ALA A 1 117 ? 5.554 3.174 0.767 1.00 97.81 117 ALA A CA 1
ATOM 856 C C . ALA A 1 117 ? 5.659 2.016 1.768 1.00 97.81 117 ALA A C 1
ATOM 858 O O . ALA A 1 117 ? 4.907 1.976 2.735 1.00 97.81 117 ALA A O 1
ATOM 859 N N . TRP A 1 118 ? 6.625 1.111 1.593 1.00 98.06 118 TRP A N 1
ATOM 860 C CA . TRP A 1 118 ? 6.875 0.021 2.537 1.00 98.06 118 TRP A CA 1
ATOM 861 C C . TRP A 1 118 ? 7.184 0.546 3.947 1.00 98.06 118 TRP A C 1
ATOM 863 O O . TRP A 1 118 ? 6.613 0.067 4.925 1.00 98.06 118 TRP A O 1
ATOM 873 N N . SER A 1 119 ? 8.028 1.576 4.050 1.00 98.31 119 SER A N 1
ATOM 874 C CA . SER A 1 119 ? 8.390 2.192 5.335 1.00 98.31 119 SER A CA 1
ATOM 875 C C . SER A 1 119 ? 7.192 2.877 5.996 1.00 98.31 119 SER A C 1
ATOM 877 O O . SER A 1 119 ? 6.987 2.741 7.201 1.00 98.31 119 SER A O 1
ATOM 879 N N . GLY A 1 120 ? 6.380 3.592 5.211 1.00 98.31 120 GLY A N 1
ATOM 880 C CA . GLY A 1 120 ? 5.135 4.195 5.683 1.00 98.31 120 GLY A CA 1
ATOM 881 C C . GLY A 1 120 ? 4.150 3.143 6.191 1.00 98.31 120 GLY A C 1
ATOM 882 O O . GLY A 1 120 ? 3.636 3.281 7.298 1.00 98.31 120 GLY A O 1
ATOM 883 N N . MET A 1 121 ? 3.973 2.052 5.439 1.00 98.00 121 MET A N 1
ATOM 884 C CA . MET A 1 121 ? 3.100 0.938 5.808 1.00 98.00 121 MET A CA 1
ATOM 885 C C . MET A 1 121 ? 3.543 0.284 7.118 1.00 98.00 121 MET A C 1
ATOM 887 O O . MET A 1 121 ? 2.708 0.021 7.975 1.00 98.00 121 MET A O 1
ATOM 891 N N . LEU A 1 122 ? 4.849 0.081 7.318 1.00 98.44 122 LEU A N 1
ATOM 892 C CA . LEU A 1 122 ? 5.387 -0.437 8.578 1.00 98.44 122 LEU A CA 1
ATOM 893 C C . LEU A 1 122 ? 4.993 0.452 9.770 1.00 98.44 122 LEU A C 1
ATOM 895 O O . LEU A 1 122 ? 4.578 -0.055 10.810 1.00 98.44 122 LEU A O 1
ATOM 899 N N . ILE A 1 123 ? 5.090 1.776 9.626 1.00 98.56 123 ILE A N 1
ATOM 900 C CA . ILE A 1 123 ? 4.678 2.716 10.679 1.00 98.56 123 ILE A CA 1
ATOM 901 C C . ILE A 1 123 ? 3.159 2.646 10.896 1.00 98.56 123 ILE A C 1
ATOM 903 O O . ILE A 1 123 ? 2.710 2.580 12.042 1.00 98.56 123 ILE A O 1
ATOM 907 N N . THR A 1 124 ? 2.367 2.610 9.819 1.00 98.25 124 THR A N 1
ATOM 908 C CA . THR A 1 124 ? 0.908 2.433 9.885 1.00 98.25 124 THR A CA 1
ATOM 909 C C . THR A 1 124 ? 0.531 1.157 10.640 1.00 98.25 124 THR A C 1
ATOM 911 O O . THR A 1 124 ? -0.332 1.221 11.515 1.00 98.25 124 THR A O 1
ATOM 914 N N . GLU A 1 125 ? 1.200 0.034 10.368 1.00 98.19 125 GLU A N 1
ATOM 915 C CA . GLU A 1 125 ? 0.992 -1.258 11.033 1.00 98.19 125 GLU A CA 1
ATOM 916 C C . GLU A 1 125 ? 1.331 -1.205 12.523 1.00 98.19 125 GLU A C 1
ATOM 918 O O . GLU A 1 125 ? 0.550 -1.674 13.350 1.00 98.19 125 GLU A O 1
ATOM 923 N N . VAL A 1 126 ? 2.449 -0.581 12.907 1.00 98.38 126 VAL A N 1
ATOM 924 C CA . VAL A 1 126 ? 2.802 -0.408 14.328 1.00 98.38 126 VAL A CA 1
ATOM 925 C C . VAL A 1 126 ? 1.727 0.404 15.057 1.00 98.38 126 VAL A C 1
ATOM 927 O O . VAL A 1 126 ? 1.240 -0.012 16.110 1.00 98.38 126 VAL A O 1
ATOM 930 N N . LEU A 1 127 ? 1.297 1.531 14.482 1.00 97.88 127 LEU A N 1
ATOM 931 C CA . LEU A 1 127 ? 0.241 2.368 15.062 1.00 97.88 127 LEU A CA 1
ATOM 932 C C . LEU A 1 127 ? -1.124 1.660 15.079 1.00 97.88 127 LEU A C 1
ATOM 934 O O . LEU A 1 127 ? -1.900 1.829 16.021 1.00 97.88 127 LEU A O 1
ATOM 938 N N . GLY A 1 128 ? -1.426 0.863 14.052 1.00 96.88 128 GLY A N 1
ATOM 939 C CA . GLY A 1 128 ? -2.639 0.049 13.966 1.00 96.88 128 GLY A CA 1
ATOM 940 C C . GLY A 1 128 ? -2.647 -1.078 14.997 1.00 96.88 128 GLY A C 1
ATOM 941 O O . GLY A 1 128 ? -3.668 -1.323 15.632 1.00 96.88 128 GLY A O 1
ATOM 942 N N . THR A 1 129 ? -1.491 -1.695 15.248 1.00 97.50 129 THR A N 1
ATOM 943 C CA . THR A 1 129 ? -1.308 -2.737 16.268 1.00 97.50 129 THR A CA 1
ATOM 944 C C . THR A 1 129 ? -1.564 -2.187 17.667 1.00 97.50 129 THR A C 1
ATOM 946 O O . THR A 1 129 ? -2.296 -2.800 18.439 1.00 97.50 129 THR A O 1
ATOM 949 N N . ILE A 1 130 ? -1.021 -1.005 17.987 1.00 97.00 130 ILE A N 1
ATOM 950 C CA . ILE A 1 130 ? -1.276 -0.344 19.277 1.00 97.00 130 ILE A CA 1
ATOM 951 C C . ILE A 1 130 ? -2.781 -0.107 19.461 1.00 97.00 130 ILE A C 1
ATOM 953 O O . ILE A 1 130 ? -3.334 -0.413 20.515 1.00 97.00 130 ILE A O 1
ATOM 957 N N . GLN A 1 131 ? -3.473 0.376 18.424 1.00 96.38 131 GLN A N 1
ATOM 958 C CA . GLN A 1 131 ? -4.927 0.555 18.475 1.00 96.38 131 GLN A CA 1
ATOM 959 C C . GLN A 1 131 ? -5.678 -0.773 18.634 1.00 96.38 131 GLN A C 1
ATOM 961 O O . GLN A 1 131 ? -6.612 -0.838 19.429 1.00 96.38 131 GLN A O 1
ATOM 966 N N . ALA A 1 132 ? -5.271 -1.828 17.925 1.00 96.06 132 ALA A N 1
ATOM 967 C CA . ALA A 1 132 ? -5.909 -3.143 17.980 1.00 96.06 132 ALA A CA 1
ATOM 968 C C . ALA A 1 132 ? -5.760 -3.823 19.351 1.00 96.06 132 ALA A C 1
ATOM 970 O O . ALA A 1 132 ? -6.682 -4.501 19.794 1.00 96.06 132 ALA A O 1
ATOM 971 N N . VAL A 1 133 ? -4.630 -3.623 20.036 1.00 97.06 133 VAL A N 1
ATOM 972 C CA . VAL A 1 133 ? -4.414 -4.108 21.411 1.00 97.06 133 VAL A CA 1
ATOM 973 C C . VAL A 1 133 ? -5.247 -3.313 22.417 1.00 97.06 133 VAL A C 1
ATOM 975 O O . VAL A 1 133 ? -5.750 -3.873 23.388 1.00 97.06 133 VAL A O 1
ATOM 978 N N . ASN A 1 134 ? -5.414 -2.013 22.185 1.00 96.94 134 ASN A N 1
ATOM 979 C CA . ASN A 1 134 ? -6.093 -1.114 23.113 1.00 96.94 134 ASN A CA 1
ATOM 980 C C . ASN A 1 134 ? -7.623 -1.127 22.985 1.00 96.94 134 ASN A C 1
ATOM 982 O O . ASN A 1 134 ? -8.309 -0.798 23.951 1.00 96.94 134 ASN A O 1
ATOM 986 N N . GLN A 1 135 ? -8.161 -1.490 21.819 1.00 95.81 135 GLN A N 1
ATOM 987 C CA . GLN A 1 135 ? -9.597 -1.471 21.527 1.00 95.81 135 GLN A CA 1
ATOM 988 C C . GLN A 1 135 ? -10.200 -2.885 21.460 1.00 95.81 135 GLN A C 1
ATOM 990 O O . GLN A 1 135 ? -9.489 -3.845 21.164 1.00 95.81 135 GLN A O 1
ATOM 995 N N . PRO A 1 136 ? -11.527 -3.027 21.643 1.00 96.50 136 PRO A N 1
ATOM 996 C CA . PRO A 1 136 ? -12.194 -4.312 21.480 1.00 96.50 136 PRO A CA 1
ATOM 997 C C . PRO A 1 136 ? -12.034 -4.872 20.060 1.00 96.50 136 PRO A C 1
ATOM 999 O O . PRO A 1 136 ? -12.414 -4.225 19.075 1.00 96.50 136 PRO A O 1
ATOM 1002 N N . THR A 1 137 ? -11.546 -6.110 19.975 1.00 97.19 137 THR A N 1
ATOM 1003 C CA . THR A 1 137 ? -11.434 -6.946 18.764 1.00 97.19 137 THR A CA 1
ATOM 1004 C C . THR A 1 137 ? -11.958 -8.350 19.074 1.00 97.19 137 THR A C 1
ATOM 1006 O O . THR A 1 137 ? -12.211 -8.681 20.231 1.00 97.19 137 THR A O 1
ATOM 1009 N N . TRP A 1 138 ? -12.140 -9.235 18.096 1.00 97.12 138 TRP A N 1
ATOM 1010 C CA . TRP A 1 138 ? -12.509 -10.629 18.397 1.00 97.12 138 TRP A CA 1
ATOM 1011 C C . TRP A 1 138 ? -11.441 -11.383 19.200 1.00 97.12 138 TRP A C 1
ATOM 1013 O O . TRP A 1 138 ? -11.734 -12.444 19.739 1.00 97.12 138 TRP A O 1
ATOM 1023 N N . PHE A 1 139 ? -10.234 -10.828 19.329 1.00 95.19 139 PHE A N 1
ATOM 1024 C CA . PHE A 1 139 ? -9.166 -11.396 20.147 1.00 95.19 139 PHE A CA 1
ATOM 1025 C C . PHE A 1 139 ? -9.260 -11.009 21.632 1.00 95.19 139 PHE A C 1
ATOM 1027 O O . PHE A 1 139 ? -8.581 -11.617 22.454 1.00 95.19 139 PHE A O 1
ATOM 1034 N N . GLY A 1 140 ? -10.095 -10.028 21.995 1.00 96.25 140 GLY A N 1
ATOM 1035 C CA . GLY A 1 140 ? -10.303 -9.619 23.385 1.00 96.25 140 GLY A CA 1
ATOM 1036 C C . GLY A 1 140 ? -10.976 -8.255 23.522 1.00 96.25 140 GLY A C 1
ATOM 1037 O O . GLY A 1 140 ? -11.220 -7.562 22.536 1.00 96.25 140 GLY A O 1
ATOM 1038 N N . ASP A 1 141 ? -11.277 -7.862 24.756 1.00 96.44 141 ASP A N 1
ATOM 1039 C CA . ASP A 1 141 ? -11.970 -6.594 25.035 1.00 96.44 141 ASP A CA 1
ATOM 1040 C C . ASP A 1 141 ? -11.043 -5.367 24.930 1.00 96.44 141 ASP A C 1
ATOM 1042 O O . ASP A 1 141 ? -11.516 -4.237 24.860 1.00 96.44 141 ASP A O 1
ATOM 1046 N N . GLY A 1 142 ? -9.732 -5.594 24.810 1.00 96.44 142 GLY A N 1
ATOM 1047 C CA . GLY A 1 142 ? -8.713 -4.559 24.662 1.00 96.44 142 GLY A CA 1
ATOM 1048 C C . GLY A 1 142 ? -8.147 -4.084 26.002 1.00 96.44 142 GLY A C 1
ATOM 1049 O O . GLY A 1 142 ? -8.811 -4.129 27.038 1.00 96.44 142 GLY A O 1
ATOM 1050 N N . ALA A 1 143 ? -6.896 -3.625 25.984 1.00 96.44 143 ALA A N 1
ATOM 1051 C CA . ALA A 1 143 ? -6.165 -3.244 27.190 1.00 96.44 143 ALA A CA 1
ATOM 1052 C C . ALA A 1 143 ? -6.831 -2.086 27.949 1.00 96.44 143 ALA A C 1
ATOM 1054 O O . ALA A 1 143 ? -6.895 -2.133 29.173 1.00 96.44 143 ALA A O 1
ATOM 1055 N N . CYS A 1 144 ? -7.406 -1.104 27.245 1.00 96.19 144 CYS A N 1
ATOM 1056 C CA . CYS A 1 144 ? -8.014 0.070 27.880 1.00 96.19 144 CYS A CA 1
ATOM 1057 C C . CYS A 1 144 ? -9.288 -0.244 28.674 1.00 96.19 144 CYS A C 1
ATOM 1059 O O . CYS A 1 144 ? -9.699 0.558 29.509 1.00 96.19 144 CYS A O 1
ATOM 1061 N N . THR A 1 145 ? -9.931 -1.386 28.414 1.00 96.00 145 THR A N 1
ATOM 1062 C CA . THR A 1 145 ? -11.087 -1.837 29.198 1.00 96.00 145 THR A CA 1
ATOM 1063 C C . THR A 1 145 ? -10.652 -2.431 30.536 1.00 96.00 145 THR A C 1
ATOM 1065 O O . THR A 1 145 ? -11.328 -2.219 31.539 1.00 96.00 145 THR A O 1
ATOM 1068 N N . SER A 1 146 ? -9.529 -3.153 30.569 1.00 95.19 146 SER A N 1
ATOM 1069 C CA . SER A 1 146 ? -8.987 -3.760 31.792 1.00 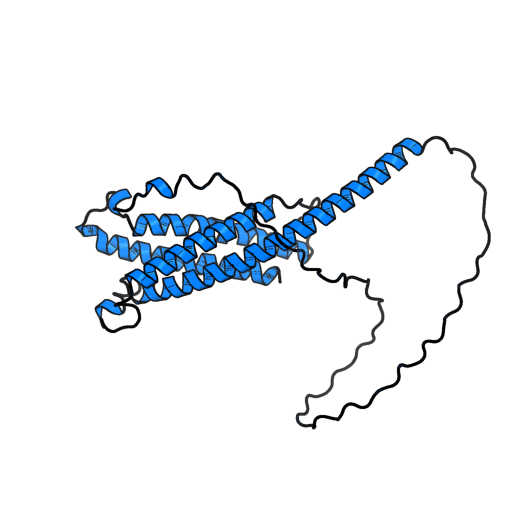95.19 146 SER A CA 1
ATOM 1070 C C . SER A 1 146 ? -8.095 -2.820 32.605 1.00 95.19 146 SER A C 1
ATOM 1072 O O . SER A 1 146 ? -8.078 -2.908 33.829 1.00 95.19 146 SER A O 1
ATOM 1074 N N . ASP A 1 147 ? -7.351 -1.946 31.931 1.00 96.19 147 ASP A N 1
ATOM 1075 C CA . ASP A 1 147 ? -6.381 -1.024 32.517 1.00 96.19 147 ASP A CA 1
ATOM 1076 C C . ASP A 1 147 ? -6.412 0.316 31.756 1.00 96.19 147 ASP A C 1
ATOM 1078 O O . ASP A 1 147 ? -5.807 0.443 30.687 1.00 96.19 147 ASP A O 1
ATOM 1082 N N . PRO A 1 148 ? -7.127 1.329 32.277 1.00 94.62 148 PRO A N 1
ATOM 1083 C CA . PRO A 1 148 ? -7.210 2.645 31.647 1.00 94.62 148 PRO A CA 1
ATOM 1084 C C . PRO A 1 148 ? -5.863 3.371 31.519 1.00 94.62 148 PRO A C 1
ATOM 1086 O O . PRO A 1 148 ? -5.735 4.235 30.653 1.00 94.62 148 PRO A O 1
ATOM 1089 N N . GLU A 1 149 ? -4.873 3.015 32.345 1.00 95.81 149 GLU A N 1
ATOM 1090 C CA . GLU A 1 149 ? -3.535 3.622 32.357 1.00 95.81 149 GLU A CA 1
ATOM 1091 C C . GLU A 1 149 ? -2.576 2.944 31.359 1.00 95.81 149 GLU A C 1
ATOM 1093 O O . GLU A 1 149 ? -1.423 3.361 31.205 1.00 95.81 149 GLU A O 1
ATOM 1098 N N . ALA A 1 150 ? -3.035 1.906 30.648 1.00 94.31 150 ALA A N 1
ATOM 1099 C CA . ALA A 1 150 ? -2.238 1.229 29.637 1.00 94.31 150 ALA A CA 1
ATOM 1100 C C . ALA A 1 150 ? -1.792 2.191 28.517 1.00 94.31 150 ALA A C 1
ATOM 1102 O O . ALA A 1 150 ? -2.461 3.165 28.146 1.00 94.31 150 ALA A O 1
ATOM 1103 N N . PHE A 1 151 ? -0.617 1.906 27.948 1.00 93.44 151 PHE A N 1
ATOM 1104 C CA . PHE A 1 151 ? 0.005 2.759 26.938 1.00 93.44 151 PHE A CA 1
ATOM 1105 C C . PHE A 1 151 ? -0.926 3.005 25.741 1.00 93.44 151 PHE A C 1
ATOM 1107 O O . PHE A 1 151 ? -1.365 2.071 25.077 1.00 93.44 151 PHE A O 1
ATOM 1114 N N . GLY A 1 152 ? -1.176 4.276 25.415 1.00 90.88 152 GLY A N 1
ATOM 1115 C CA . GLY A 1 152 ? -1.971 4.677 24.254 1.00 90.88 152 GLY A CA 1
ATOM 1116 C C . GLY A 1 152 ? -3.477 4.811 24.503 1.00 90.88 152 GLY A C 1
ATOM 1117 O O . GLY A 1 152 ? -4.181 5.244 23.590 1.00 90.88 152 GLY A O 1
ATOM 1118 N N . CYS A 1 153 ? -3.981 4.512 25.707 1.00 93.75 153 CYS A N 1
ATOM 1119 C CA . CYS A 1 153 ? -5.393 4.719 26.049 1.00 93.75 153 CYS A CA 1
ATOM 1120 C C . CYS A 1 153 ? -5.755 6.213 26.108 1.00 93.75 153 CYS A C 1
ATOM 1122 O O . CYS A 1 153 ? -6.721 6.654 25.479 1.00 93.75 153 CYS A O 1
ATOM 1124 N N . HIS A 1 154 ? -4.921 7.026 26.765 1.00 91.06 154 HIS A N 1
ATOM 1125 C CA . HIS A 1 154 ? -5.116 8.479 26.852 1.00 91.06 154 HIS A CA 1
ATOM 1126 C C . HIS A 1 154 ? -4.766 9.227 25.558 1.00 91.06 154 HIS A C 1
ATOM 1128 O O . HIS A 1 154 ? -5.342 10.275 25.276 1.00 91.06 154 HIS A O 1
ATOM 1134 N N . GLN A 1 155 ? -3.845 8.695 24.749 1.00 90.81 155 GLN A N 1
ATOM 1135 C CA . GLN A 1 155 ? -3.431 9.291 23.471 1.00 90.81 155 GLN A CA 1
ATOM 1136 C C . GLN A 1 155 ? -4.188 8.716 22.264 1.00 90.81 155 GLN A C 1
ATOM 1138 O O . GLN A 1 155 ? -3.718 8.841 21.131 1.00 90.81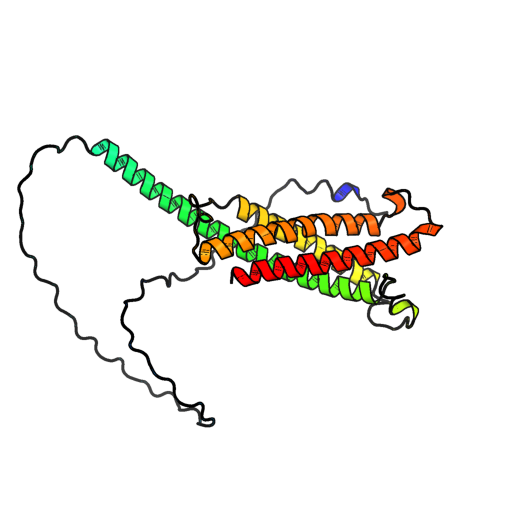 155 GLN A O 1
ATOM 1143 N N . SER A 1 156 ? -5.347 8.090 22.478 1.00 88.81 156 SER A N 1
ATOM 1144 C CA . SER A 1 156 ? -6.096 7.389 2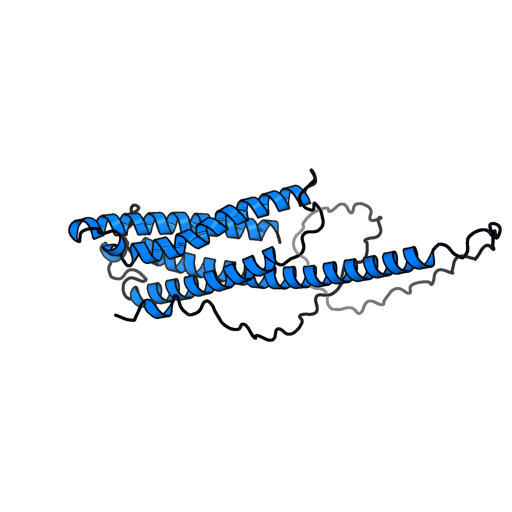1.427 1.00 88.81 156 SER A CA 1
ATOM 1145 C C . SER A 1 156 ? -6.391 8.269 20.207 1.00 88.81 156 SER A C 1
ATOM 1147 O O . SER A 1 156 ? -6.198 7.823 19.077 1.00 88.81 156 SER A O 1
ATOM 1149 N N . SER A 1 157 ? -6.760 9.540 20.402 1.00 93.31 157 SER A N 1
ATOM 1150 C CA . SER A 1 157 ? -7.011 10.488 19.304 1.00 93.31 157 SER A CA 1
ATOM 1151 C C . SER A 1 157 ? -5.751 10.820 18.497 1.00 93.31 157 SER A C 1
ATOM 1153 O O . SER A 1 157 ? -5.793 10.831 17.269 1.00 93.31 157 SER A O 1
ATOM 1155 N N . MET A 1 158 ? -4.617 11.038 19.168 1.00 95.44 158 MET A N 1
ATOM 1156 C CA . MET A 1 158 ? -3.334 11.320 18.519 1.00 95.44 158 MET A CA 1
ATOM 1157 C C . MET A 1 158 ? -2.830 10.106 17.734 1.00 95.44 158 MET A C 1
ATOM 1159 O O . MET A 1 158 ? -2.428 10.253 16.584 1.00 95.44 158 MET A O 1
ATOM 1163 N N . ILE A 1 159 ? -2.871 8.908 18.329 1.00 96.00 159 ILE A N 1
ATOM 1164 C CA . ILE A 1 159 ? -2.448 7.667 17.662 1.00 96.00 159 ILE A CA 1
ATOM 1165 C C . ILE A 1 159 ? -3.332 7.395 16.441 1.00 96.00 159 ILE A C 1
ATOM 1167 O O . ILE A 1 159 ? -2.803 7.074 15.380 1.00 96.00 159 ILE A O 1
ATOM 1171 N N . THR A 1 160 ? -4.650 7.591 16.567 1.00 95.38 160 THR A N 1
ATOM 1172 C CA . THR A 1 160 ? -5.595 7.462 15.445 1.00 95.38 160 THR A CA 1
ATOM 1173 C C . THR A 1 160 ? -5.248 8.444 14.324 1.00 95.38 160 THR A C 1
ATOM 1175 O O . THR A 1 160 ? -5.104 8.033 13.176 1.00 95.38 160 THR A O 1
ATOM 1178 N N . GLY A 1 161 ? -5.027 9.723 14.650 1.00 96.38 161 GLY A N 1
ATOM 1179 C CA . GLY A 1 161 ? -4.674 10.743 13.658 1.00 96.38 161 GLY A CA 1
ATOM 1180 C C . GLY A 1 161 ? -3.328 10.487 12.970 1.00 96.38 161 GLY A C 1
ATOM 1181 O O . GLY A 1 161 ? -3.200 10.685 11.761 1.00 96.38 161 GLY A O 1
ATOM 1182 N N . LEU A 1 162 ? -2.325 9.995 13.707 1.00 97.62 162 LEU A N 1
ATOM 1183 C CA . LEU A 1 162 ? -1.047 9.577 13.125 1.00 97.62 162 LEU A CA 1
ATOM 1184 C C . LEU A 1 162 ? -1.226 8.367 12.207 1.00 97.62 162 LEU A C 1
ATOM 1186 O O . LEU A 1 162 ? -0.724 8.385 11.086 1.00 97.62 162 LEU A O 1
ATOM 1190 N N . HIS A 1 163 ? -1.959 7.342 12.647 1.00 97.62 163 HIS A N 1
ATOM 1191 C CA . HIS A 1 163 ? -2.232 6.155 11.840 1.00 97.62 163 HIS A CA 1
ATOM 1192 C C . HIS A 1 163 ? -2.919 6.528 10.522 1.00 97.62 163 HIS A C 1
ATOM 1194 O O . HIS A 1 163 ? -2.459 6.112 9.461 1.00 97.62 163 HIS A O 1
ATOM 1200 N N . GLU A 1 164 ? -3.953 7.369 10.576 1.00 96.62 164 GLU A N 1
ATOM 1201 C CA . GLU A 1 164 ? -4.658 7.870 9.394 1.00 96.62 164 GLU A CA 1
ATOM 1202 C C . GLU A 1 164 ? -3.724 8.663 8.465 1.00 96.62 164 GLU A C 1
ATOM 1204 O O . GLU A 1 164 ? -3.671 8.403 7.262 1.00 96.62 164 GLU A O 1
ATOM 1209 N N . THR A 1 165 ? -2.913 9.572 9.016 1.00 98.00 165 THR A N 1
ATOM 1210 C CA . THR A 1 165 ? -1.952 10.375 8.237 1.00 98.00 165 THR A CA 1
ATOM 1211 C C . THR A 1 165 ? -0.934 9.492 7.511 1.00 98.00 165 THR A C 1
ATOM 1213 O O . THR A 1 165 ? -0.675 9.680 6.315 1.00 98.00 165 THR A O 1
ATOM 1216 N N . PHE A 1 166 ? -0.363 8.505 8.207 1.00 98.19 166 PHE A N 1
ATOM 1217 C CA . PHE A 1 166 ? 0.572 7.556 7.606 1.00 98.19 166 PHE A CA 1
ATOM 1218 C C . PHE A 1 166 ? -0.122 6.638 6.598 1.00 98.19 166 PHE A C 1
ATOM 1220 O O . PHE A 1 166 ? 0.461 6.366 5.551 1.00 98.19 166 PHE A O 1
ATOM 1227 N N . ALA A 1 167 ? -1.367 6.215 6.838 1.00 97.38 167 ALA A N 1
ATOM 1228 C CA . ALA A 1 167 ? -2.137 5.411 5.889 1.00 97.38 167 ALA A CA 1
ATOM 1229 C C . ALA A 1 167 ? -2.396 6.167 4.571 1.00 97.38 167 ALA A C 1
ATOM 1231 O O . ALA A 1 167 ? -2.156 5.624 3.488 1.00 97.38 167 ALA A O 1
ATOM 1232 N N . ILE A 1 168 ? -2.800 7.441 4.639 1.00 97.12 168 ILE A N 1
ATOM 1233 C CA . ILE A 1 168 ? -2.998 8.297 3.456 1.00 97.12 168 ILE A CA 1
ATOM 1234 C C . ILE A 1 168 ? -1.675 8.485 2.705 1.00 97.12 168 ILE A C 1
ATOM 1236 O O . ILE A 1 168 ? -1.606 8.272 1.492 1.00 97.12 168 ILE A O 1
ATOM 1240 N N . THR A 1 169 ? -0.608 8.833 3.427 1.00 98.12 169 THR A N 1
ATOM 1241 C CA . THR A 1 169 ? 0.723 9.049 2.838 1.00 98.12 169 THR A CA 1
ATOM 1242 C C . THR A 1 169 ? 1.237 7.783 2.152 1.00 98.12 169 THR A C 1
ATOM 1244 O O . THR A 1 169 ? 1.686 7.828 1.007 1.00 98.12 169 THR A O 1
ATOM 1247 N N . THR A 1 170 ? 1.110 6.635 2.817 1.00 97.69 170 THR A N 1
ATOM 1248 C CA . THR A 1 170 ? 1.481 5.320 2.283 1.00 97.69 170 THR A CA 1
ATOM 1249 C C . THR A 1 170 ? 0.696 4.993 1.019 1.00 97.69 170 THR A C 1
ATOM 1251 O O . THR A 1 170 ? 1.284 4.559 0.032 1.00 97.69 170 THR A O 1
ATOM 1254 N N . THR A 1 171 ? -0.612 5.263 1.004 1.00 97.50 171 THR A N 1
ATOM 1255 C CA . THR A 1 171 ? -1.474 5.041 -0.167 1.00 97.50 171 THR A CA 1
ATOM 1256 C C . THR A 1 171 ? -1.033 5.887 -1.363 1.00 97.50 171 THR A C 1
ATOM 1258 O O . THR A 1 171 ? -0.956 5.381 -2.486 1.00 97.50 171 THR A O 1
ATOM 1261 N N . ALA A 1 172 ? -0.680 7.157 -1.143 1.00 98.00 172 ALA A N 1
ATOM 1262 C CA . ALA A 1 172 ? -0.190 8.043 -2.199 1.00 98.00 172 ALA A CA 1
ATOM 1263 C C . ALA A 1 172 ? 1.172 7.587 -2.758 1.00 98.00 172 ALA A C 1
ATOM 1265 O O . ALA A 1 172 ? 1.356 7.511 -3.979 1.00 98.00 172 ALA A O 1
ATOM 1266 N N . LEU A 1 173 ? 2.113 7.230 -1.877 1.00 98.06 173 LEU A N 1
ATOM 1267 C CA . LEU A 1 173 ? 3.429 6.707 -2.262 1.00 98.06 173 LEU A CA 1
ATOM 1268 C C . LEU A 1 173 ? 3.301 5.393 -3.041 1.00 98.06 173 LEU A C 1
ATOM 1270 O O . LEU A 1 173 ? 3.909 5.238 -4.099 1.00 98.06 173 LEU A O 1
ATOM 1274 N N . TYR A 1 174 ? 2.461 4.480 -2.553 1.00 97.50 174 TYR A N 1
ATOM 1275 C CA . TYR A 1 174 ? 2.179 3.202 -3.196 1.00 97.50 174 TYR A CA 1
ATOM 1276 C C . TYR A 1 174 ? 1.557 3.388 -4.581 1.00 97.50 174 TYR A C 1
ATOM 1278 O O . TYR A 1 174 ? 2.012 2.786 -5.551 1.00 97.50 174 TYR A O 1
ATOM 1286 N N . THR A 1 175 ? 0.559 4.267 -4.699 1.00 97.50 175 THR A N 1
ATOM 1287 C CA . THR A 1 175 ? -0.085 4.559 -5.988 1.00 97.50 175 THR A CA 1
ATOM 1288 C C . THR A 1 175 ? 0.921 5.130 -6.982 1.00 97.50 175 THR A C 1
ATOM 1290 O O . THR A 1 175 ? 0.953 4.720 -8.140 1.00 97.50 175 THR A O 1
ATOM 1293 N N . THR A 1 176 ? 1.796 6.030 -6.528 1.00 97.81 176 THR A N 1
ATOM 1294 C CA . THR A 1 176 ? 2.863 6.589 -7.366 1.00 97.81 176 THR A CA 1
ATOM 1295 C C . THR A 1 176 ? 3.819 5.496 -7.845 1.00 97.81 176 THR A C 1
ATOM 1297 O O . THR A 1 176 ? 4.126 5.428 -9.035 1.00 97.81 176 THR A O 1
ATOM 1300 N N . ALA A 1 177 ? 4.245 4.596 -6.952 1.00 96.50 177 ALA A N 1
ATOM 1301 C CA . ALA A 1 177 ? 5.068 3.445 -7.318 1.00 96.50 177 ALA A CA 1
ATOM 1302 C C . ALA A 1 177 ? 4.362 2.551 -8.353 1.00 96.50 177 ALA A C 1
ATOM 1304 O O . ALA A 1 177 ? 4.978 2.177 -9.351 1.00 96.50 177 ALA A O 1
ATOM 1305 N N . ALA A 1 178 ? 3.073 2.260 -8.172 1.00 95.31 178 ALA A N 1
ATOM 1306 C CA . ALA A 1 178 ? 2.289 1.452 -9.105 1.00 95.31 178 ALA A CA 1
ATOM 1307 C C . ALA A 1 178 ? 2.176 2.104 -10.495 1.00 95.31 178 ALA A C 1
ATOM 1309 O O . ALA A 1 178 ? 2.379 1.431 -11.504 1.00 95.31 178 ALA A O 1
ATOM 1310 N N . ILE A 1 179 ? 1.932 3.418 -10.565 1.00 96.56 179 ILE A N 1
ATOM 1311 C CA . ILE A 1 179 ? 1.903 4.166 -11.834 1.00 96.56 179 ILE A CA 1
ATOM 1312 C C . ILE A 1 179 ? 3.261 4.080 -12.541 1.00 96.56 179 ILE A C 1
ATOM 1314 O O . ILE A 1 179 ? 3.313 3.821 -13.742 1.00 96.56 179 ILE A O 1
ATOM 1318 N N . LEU A 1 180 ? 4.364 4.255 -11.805 1.00 95.81 180 LEU A N 1
ATOM 1319 C CA . LEU A 1 180 ? 5.716 4.143 -12.361 1.00 95.81 180 LEU A CA 1
ATOM 1320 C C . LEU A 1 180 ? 6.017 2.731 -12.882 1.00 95.81 180 LEU A C 1
ATOM 1322 O O . LEU A 1 180 ? 6.671 2.603 -13.915 1.00 95.81 180 LEU A O 1
ATOM 1326 N N . ALA A 1 181 ? 5.521 1.691 -12.205 1.00 92.06 181 ALA A N 1
ATOM 1327 C CA . ALA A 1 181 ? 5.666 0.305 -12.647 1.00 92.06 181 ALA A CA 1
ATOM 1328 C C . ALA A 1 181 ? 4.904 0.042 -13.953 1.00 92.06 181 ALA A C 1
ATOM 1330 O O . ALA A 1 181 ? 5.466 -0.532 -14.879 1.00 92.06 181 ALA A O 1
ATOM 1331 N N . VAL A 1 182 ? 3.653 0.506 -14.058 1.00 92.31 182 VAL A N 1
ATOM 1332 C CA . VAL A 1 182 ? 2.832 0.355 -15.275 1.00 92.31 182 VAL A CA 1
ATOM 1333 C C . VAL A 1 182 ? 3.394 1.170 -16.444 1.00 92.31 182 VAL A C 1
ATOM 1335 O O . VAL A 1 182 ? 3.312 0.745 -17.592 1.00 92.31 182 VAL A O 1
ATOM 1338 N N . ALA A 1 183 ? 3.981 2.336 -16.170 1.00 94.06 183 ALA A N 1
ATOM 1339 C CA . ALA A 1 183 ? 4.583 3.191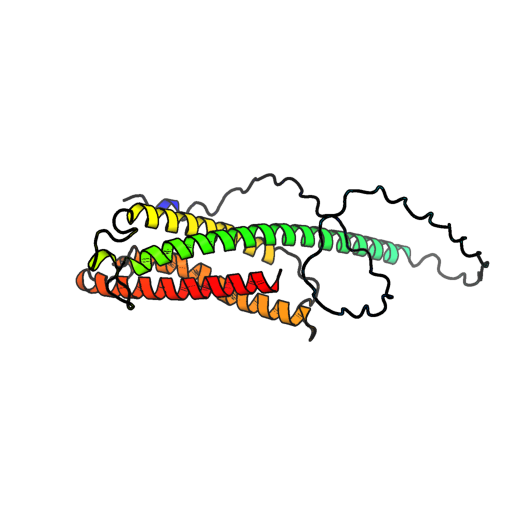 -17.190 1.00 94.06 183 ALA A CA 1
ATOM 1340 C C . ALA A 1 183 ? 5.953 2.692 -17.689 1.00 94.06 183 ALA A C 1
ATOM 1342 O O . ALA A 1 183 ? 6.461 3.212 -18.687 1.00 94.06 183 ALA A O 1
ATOM 1343 N N . ALA A 1 184 ? 6.582 1.736 -16.998 1.00 91.31 184 ALA A N 1
ATOM 1344 C CA . ALA A 1 184 ? 7.863 1.176 -17.405 1.00 91.31 184 ALA A CA 1
ATOM 1345 C C . ALA A 1 184 ? 7.668 0.228 -18.608 1.00 91.31 184 ALA A C 1
ATOM 1347 O O . ALA A 1 184 ? 6.897 -0.722 -18.504 1.00 91.31 184 ALA A O 1
ATOM 1348 N N . PRO A 1 185 ? 8.367 0.441 -19.741 1.00 80.50 185 PRO A N 1
ATOM 1349 C CA . PRO A 1 185 ? 8.271 -0.452 -20.896 1.00 80.50 185 PRO A CA 1
ATOM 1350 C C . PRO A 1 185 ? 8.668 -1.894 -20.533 1.00 80.50 185 PRO A C 1
ATOM 1352 O O . PRO A 1 185 ? 9.765 -2.115 -20.009 1.00 80.50 185 PRO A O 1
ATOM 1355 N N . ASP A 1 186 ? 7.798 -2.865 -20.819 1.00 78.19 186 ASP A N 1
ATOM 1356 C CA . ASP A 1 186 ? 8.097 -4.297 -20.671 1.00 78.19 186 ASP A CA 1
ATOM 1357 C C . ASP A 1 186 ? 9.009 -4.718 -21.840 1.00 78.19 186 ASP A C 1
ATOM 1359 O O . ASP A 1 186 ? 8.694 -4.391 -22.987 1.00 78.19 186 ASP A O 1
ATOM 1363 N N . PRO A 1 187 ? 10.162 -5.377 -21.616 1.00 64.38 187 PRO A N 1
ATOM 1364 C CA . PRO A 1 187 ? 10.927 -5.916 -22.722 1.00 64.38 187 PRO A CA 1
ATOM 1365 C C . PRO A 1 187 ? 10.154 -7.151 -23.193 1.00 64.38 187 PRO A C 1
ATOM 1367 O O . PRO A 1 187 ? 9.701 -7.955 -22.372 1.00 64.38 187 PRO A O 1
ATOM 1370 N N . GLU A 1 188 ? 9.959 -7.279 -24.496 1.00 58.97 188 GLU A N 1
ATOM 1371 C CA . GLU A 1 188 ? 9.181 -8.360 -25.091 1.00 58.97 188 GLU A CA 1
ATOM 1372 C C . GLU A 1 188 ? 9.470 -9.698 -24.395 1.00 58.97 188 GLU A C 1
ATOM 1374 O O . GLU A 1 188 ? 10.576 -10.230 -24.463 1.00 58.97 188 GLU A O 1
ATOM 1379 N N . SER A 1 189 ? 8.476 -10.210 -23.664 1.00 68.19 189 SER A N 1
ATOM 1380 C CA . SER A 1 189 ? 8.489 -11.524 -23.017 1.00 68.19 189 SER A CA 1
ATOM 1381 C C . SER A 1 189 ? 9.405 -11.743 -21.791 1.00 68.19 189 SER A C 1
ATOM 1383 O O . SER A 1 189 ? 9.666 -12.891 -21.456 1.00 68.19 189 SER A O 1
ATOM 1385 N N . ALA A 1 190 ? 9.787 -10.720 -21.008 1.00 68.31 190 ALA A N 1
ATOM 1386 C CA . ALA A 1 190 ? 10.585 -10.913 -19.766 1.00 68.31 190 ALA A CA 1
ATOM 1387 C C . ALA A 1 190 ? 10.022 -11.923 -18.737 1.00 68.31 190 ALA A C 1
ATOM 1389 O O . ALA A 1 190 ? 10.733 -12.345 -17.825 1.00 68.31 190 ALA A O 1
ATOM 1390 N N . SER A 1 191 ? 8.743 -12.288 -18.837 1.00 67.62 191 SER A N 1
ATOM 1391 C CA . SER A 1 191 ? 8.101 -13.293 -17.977 1.00 67.62 191 SER A CA 1
ATOM 1392 C C . SER A 1 191 ? 7.988 -14.690 -18.605 1.00 67.62 191 SER A C 1
ATOM 1394 O O . SER A 1 191 ? 7.563 -15.632 -17.923 1.00 67.62 191 SER A O 1
ATOM 1396 N N . VAL A 1 192 ? 8.371 -14.832 -19.877 1.00 77.19 192 VAL A N 1
ATOM 1397 C CA . VAL A 1 192 ? 8.285 -16.060 -20.670 1.00 77.19 192 VAL A CA 1
ATOM 1398 C C . VAL A 1 192 ? 9.627 -16.782 -20.591 1.00 77.19 192 VAL A C 1
ATOM 1400 O O . VAL A 1 192 ? 10.620 -16.343 -21.154 1.00 77.19 192 VAL A O 1
ATOM 1403 N N . GLY A 1 193 ? 9.652 -17.891 -19.856 1.00 82.06 193 GLY A N 1
ATOM 1404 C CA . GLY A 1 193 ? 10.851 -18.697 -19.649 1.00 82.06 193 GLY A CA 1
ATOM 1405 C C . GLY A 1 193 ? 10.810 -19.469 -18.331 1.00 82.06 193 GLY A C 1
ATOM 1406 O O . GLY A 1 193 ? 10.061 -19.132 -17.406 1.00 82.06 193 GLY A O 1
ATOM 1407 N N . ASP A 1 194 ? 11.632 -20.511 -18.238 1.00 88.06 194 ASP A N 1
ATOM 1408 C CA . ASP A 1 194 ? 11.731 -21.378 -17.055 1.00 88.06 194 ASP A CA 1
ATOM 1409 C C . ASP A 1 194 ? 12.898 -21.019 -16.126 1.00 88.06 194 ASP A C 1
ATOM 1411 O O . ASP A 1 194 ? 13.097 -21.660 -15.085 1.00 88.06 194 ASP A O 1
ATOM 1415 N N . GLY A 1 195 ? 13.644 -19.968 -16.471 1.00 89.06 195 GLY A N 1
ATOM 1416 C CA . GLY A 1 195 ? 14.748 -19.468 -15.674 1.00 89.06 195 GLY A CA 1
ATOM 1417 C C . GLY A 1 195 ? 14.313 -18.890 -14.323 1.00 89.06 195 GLY A C 1
ATOM 1418 O O . GLY A 1 195 ? 13.134 -18.694 -13.994 1.00 89.06 195 GLY A O 1
ATOM 1419 N N . ARG A 1 196 ? 15.317 -18.663 -13.470 1.00 88.81 196 ARG A N 1
ATOM 1420 C CA . ARG A 1 196 ? 15.108 -18.154 -12.110 1.00 88.81 196 ARG A CA 1
ATOM 1421 C C . ARG A 1 196 ? 14.540 -16.734 -12.120 1.00 88.81 196 ARG A C 1
ATOM 1423 O O . ARG A 1 196 ? 13.686 -16.441 -11.289 1.00 88.81 196 ARG A O 1
ATOM 1430 N N . ALA A 1 197 ? 14.993 -15.880 -13.036 1.00 86.19 197 ALA A N 1
ATOM 1431 C CA . ALA A 1 197 ? 14.568 -14.483 -13.113 1.00 86.19 197 ALA A CA 1
ATOM 1432 C C . ALA A 1 197 ? 13.082 -14.370 -13.488 1.00 86.19 197 ALA A C 1
ATOM 1434 O O . ALA A 1 197 ? 12.322 -13.656 -12.838 1.00 86.19 197 ALA A O 1
ATOM 1435 N N . GLU A 1 198 ? 12.648 -15.160 -14.463 1.00 88.56 198 GLU A N 1
ATOM 1436 C CA . GLU A 1 198 ? 11.280 -15.240 -14.964 1.00 88.56 198 GLU A CA 1
ATOM 1437 C C . GLU A 1 198 ? 10.341 -15.777 -13.879 1.00 88.56 198 GLU A C 1
ATOM 1439 O O . GLU A 1 198 ? 9.242 -15.257 -13.676 1.00 88.56 198 GLU A O 1
ATOM 1444 N N . ARG A 1 199 ? 10.787 -16.783 -13.111 1.00 89.94 199 ARG A N 1
ATOM 1445 C CA . ARG A 1 199 ? 10.035 -17.300 -11.958 1.00 89.94 199 ARG A CA 1
ATOM 1446 C C . ARG A 1 199 ? 9.874 -16.252 -10.859 1.00 89.94 199 ARG A C 1
ATOM 1448 O O . ARG A 1 199 ? 8.765 -16.098 -10.349 1.00 89.94 199 ARG A O 1
ATOM 1455 N N . THR A 1 200 ? 10.943 -15.537 -10.507 1.00 90.19 200 THR A N 1
ATOM 1456 C CA . THR A 1 200 ? 10.883 -14.441 -9.528 1.00 90.19 200 THR A CA 1
ATOM 1457 C C . THR A 1 200 ? 9.941 -13.338 -10.002 1.00 90.19 200 THR A C 1
ATOM 1459 O O . THR A 1 200 ? 9.123 -12.867 -9.219 1.00 90.19 200 THR A O 1
ATOM 1462 N N . LEU A 1 201 ? 9.968 -12.990 -11.292 1.00 89.50 201 LEU A N 1
ATOM 1463 C CA . LEU A 1 201 ? 9.081 -11.980 -11.866 1.00 89.50 201 LEU A CA 1
ATOM 1464 C C . LEU A 1 201 ? 7.602 -12.397 -11.800 1.00 89.50 201 LEU A C 1
ATOM 1466 O O . LEU A 1 201 ? 6.745 -11.597 -11.423 1.00 89.50 201 LEU A O 1
ATOM 1470 N N . ARG A 1 202 ? 7.283 -13.663 -12.106 1.00 89.75 202 ARG A N 1
ATOM 1471 C CA . ARG A 1 202 ? 5.917 -14.203 -11.951 1.00 89.75 202 ARG A CA 1
ATOM 1472 C C . ARG A 1 202 ? 5.452 -14.167 -10.498 1.00 89.75 202 ARG A C 1
ATOM 1474 O O . ARG A 1 202 ? 4.297 -13.831 -10.230 1.00 89.75 202 ARG A O 1
ATOM 1481 N N . LEU A 1 203 ? 6.346 -14.497 -9.569 1.00 92.94 203 LEU A N 1
ATOM 1482 C CA . LEU A 1 203 ? 6.059 -14.449 -8.141 1.00 92.94 203 LEU A CA 1
ATOM 1483 C C . LEU A 1 203 ? 5.803 -13.009 -7.683 1.00 92.94 203 LEU A C 1
ATOM 1485 O O . LEU A 1 203 ? 4.776 -12.760 -7.060 1.00 92.94 203 LEU A O 1
ATOM 1489 N N . HIS A 1 204 ? 6.659 -12.060 -8.074 1.00 91.06 204 HIS A N 1
ATOM 1490 C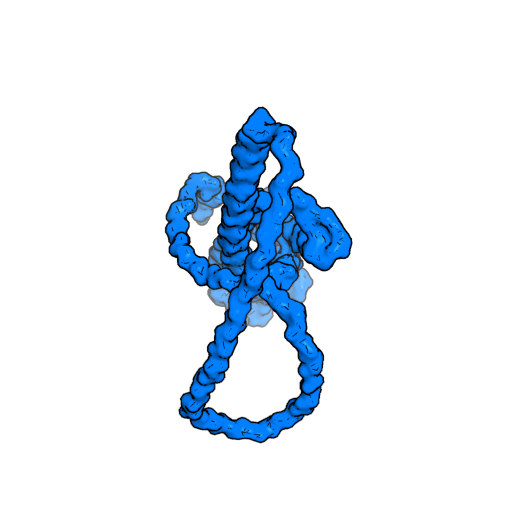 CA . HIS A 1 204 ? 6.470 -10.636 -7.800 1.00 91.06 204 HIS A CA 1
ATOM 1491 C C . HIS A 1 204 ? 5.122 -10.142 -8.331 1.00 91.06 204 HIS A C 1
ATOM 1493 O O . HIS A 1 204 ? 4.350 -9.553 -7.584 1.00 91.06 204 HIS A O 1
ATOM 1499 N N . LYS A 1 205 ? 4.768 -10.461 -9.583 1.00 91.25 205 LYS A N 1
ATOM 1500 C CA . LYS A 1 205 ? 3.472 -10.085 -10.173 1.00 91.25 205 LYS A CA 1
ATOM 1501 C C . LYS A 1 205 ? 2.284 -10.677 -9.413 1.00 91.25 205 LYS A C 1
ATOM 1503 O O . LYS A 1 205 ? 1.267 -10.011 -9.244 1.00 91.25 205 LYS A O 1
ATOM 1508 N N . THR A 1 206 ? 2.402 -11.920 -8.952 1.00 93.81 206 THR A N 1
ATOM 1509 C CA . THR A 1 206 ? 1.353 -12.566 -8.151 1.00 93.81 206 THR A CA 1
ATOM 1510 C C . THR A 1 206 ? 1.185 -11.854 -6.810 1.00 93.81 206 THR A C 1
ATOM 1512 O O . THR A 1 206 ? 0.070 -11.515 -6.424 1.00 93.81 206 THR A O 1
ATOM 1515 N N . MET A 1 207 ? 2.290 -11.554 -6.129 1.00 94.25 207 MET A N 1
ATOM 1516 C CA . MET A 1 207 ? 2.271 -10.845 -4.850 1.00 94.25 207 MET A CA 1
ATOM 1517 C C . MET A 1 207 ? 1.822 -9.387 -4.999 1.00 94.25 207 MET A C 1
ATOM 1519 O O . MET A 1 207 ? 1.118 -8.885 -4.124 1.00 94.25 207 MET A O 1
ATOM 1523 N N . ALA A 1 208 ? 2.113 -8.756 -6.141 1.00 94.06 208 ALA A N 1
ATOM 1524 C CA . ALA A 1 208 ? 1.613 -7.437 -6.512 1.00 94.06 208 ALA A CA 1
ATOM 1525 C C . ALA A 1 208 ? 0.086 -7.375 -6.577 1.00 94.06 208 ALA A C 1
ATOM 1527 O O . ALA A 1 208 ? -0.507 -6.402 -6.113 1.00 94.06 208 ALA A O 1
ATOM 1528 N N . TRP A 1 209 ? -0.569 -8.430 -7.069 1.00 95.31 209 TRP A N 1
ATOM 1529 C CA . TRP A 1 209 ? -2.027 -8.533 -6.999 1.00 95.31 209 TRP A CA 1
ATOM 1530 C C . TRP A 1 209 ? -2.526 -8.662 -5.562 1.00 95.31 209 TRP A C 1
ATOM 1532 O O . TRP A 1 209 ? -3.474 -7.973 -5.190 1.00 95.31 209 TRP A O 1
ATOM 1542 N N . VAL A 1 210 ? -1.877 -9.497 -4.746 1.00 95.62 210 VAL A N 1
ATOM 1543 C CA . VAL A 1 210 ? -2.275 -9.711 -3.345 1.00 95.62 210 VAL A CA 1
ATOM 1544 C C . VAL A 1 210 ? -2.191 -8.407 -2.551 1.00 95.62 210 VAL A C 1
ATOM 1546 O O . VAL A 1 210 ? -3.196 -7.972 -1.986 1.00 95.62 210 VAL A O 1
ATOM 1549 N N . HIS A 1 211 ? -1.031 -7.740 -2.542 1.00 96.25 211 HIS A N 1
ATOM 1550 C CA . HIS A 1 211 ? -0.905 -6.482 -1.806 1.00 96.25 211 HIS A CA 1
ATOM 1551 C C . HIS A 1 211 ? -1.657 -5.331 -2.485 1.00 96.25 211 HIS A C 1
ATOM 1553 O O . HIS A 1 211 ? -2.151 -4.447 -1.796 1.00 96.25 211 HIS A O 1
ATOM 1559 N N . GLY A 1 212 ? -1.826 -5.346 -3.811 1.00 96.81 212 GLY A N 1
ATOM 1560 C CA . GLY A 1 212 ? -2.637 -4.360 -4.529 1.00 96.81 212 GLY A CA 1
ATOM 1561 C C . GLY A 1 212 ? -4.106 -4.374 -4.116 1.00 96.81 212 GLY A C 1
ATOM 1562 O O . GLY A 1 212 ? -4.661 -3.319 -3.820 1.00 96.81 212 GLY A O 1
ATOM 1563 N N . VAL A 1 213 ? -4.722 -5.557 -4.024 1.00 97.94 213 VAL A N 1
ATOM 1564 C CA . VAL A 1 213 ? -6.097 -5.704 -3.516 1.00 97.94 213 VAL A CA 1
ATOM 1565 C C . VAL A 1 213 ? -6.184 -5.252 -2.057 1.00 97.94 213 VAL A C 1
ATOM 1567 O O . VAL A 1 213 ? -7.091 -4.499 -1.701 1.00 97.94 213 VAL A O 1
ATOM 1570 N N . GLY A 1 214 ? -5.216 -5.645 -1.226 1.00 97.75 214 GLY A N 1
ATOM 1571 C CA . GLY A 1 214 ? -5.138 -5.221 0.173 1.00 97.75 214 GLY A CA 1
ATOM 1572 C C . GLY A 1 214 ? -5.085 -3.699 0.351 1.00 97.75 214 GLY A C 1
ATOM 1573 O O . GLY A 1 214 ? -5.852 -3.141 1.134 1.00 97.75 214 GLY A O 1
ATOM 1574 N N . MET A 1 215 ? -4.261 -3.012 -0.447 1.00 97.88 215 MET A N 1
ATOM 1575 C CA . MET A 1 215 ? -4.120 -1.548 -0.424 1.00 97.88 215 MET A CA 1
ATOM 1576 C C . MET A 1 215 ? -5.401 -0.801 -0.817 1.00 97.88 215 MET A C 1
ATOM 1578 O O . MET A 1 215 ? -5.585 0.343 -0.410 1.00 97.88 215 MET A O 1
ATOM 1582 N N . VAL A 1 216 ? -6.305 -1.434 -1.571 1.00 97.50 216 VAL A N 1
ATOM 1583 C CA . VAL A 1 216 ? -7.637 -0.880 -1.866 1.00 97.50 216 VAL A CA 1
ATOM 1584 C C . VAL A 1 216 ? -8.623 -1.183 -0.739 1.00 97.50 216 VAL A C 1
ATOM 1586 O O . VAL A 1 216 ? -9.399 -0.315 -0.342 1.00 97.50 216 VAL A O 1
ATOM 1589 N N . LEU A 1 217 ? -8.602 -2.407 -0.204 1.00 97.88 217 LEU A N 1
ATOM 1590 C CA . LEU A 1 217 ? -9.528 -2.830 0.845 1.00 97.88 217 LEU A CA 1
ATOM 1591 C C . LEU A 1 217 ? -9.312 -2.072 2.157 1.00 97.88 217 LEU A C 1
ATOM 1593 O O . LEU A 1 217 ? -10.289 -1.679 2.789 1.00 97.88 217 LEU A O 1
ATOM 1597 N N . LEU A 1 218 ? -8.066 -1.837 2.569 1.00 97.62 218 LEU A N 1
ATOM 1598 C CA . LEU A 1 218 ? -7.763 -1.231 3.868 1.00 97.62 218 LEU A CA 1
ATOM 1599 C C . LEU A 1 218 ? -8.402 0.158 4.064 1.00 97.62 218 LEU A C 1
ATOM 1601 O O . LEU A 1 218 ? -9.134 0.311 5.046 1.00 97.62 218 LEU A O 1
ATOM 1605 N N . PRO A 1 219 ? -8.245 1.145 3.156 1.00 95.50 219 PRO A N 1
ATOM 1606 C CA . PRO A 1 219 ? -8.924 2.435 3.289 1.00 95.50 219 PRO A CA 1
ATOM 1607 C C . PRO A 1 219 ? -10.450 2.310 3.336 1.00 95.50 219 PRO A C 1
ATOM 1609 O O . PRO A 1 219 ? -11.098 2.963 4.152 1.00 95.50 219 PRO A O 1
ATOM 1612 N N . LEU A 1 220 ? -11.032 1.437 2.505 1.00 96.06 220 LEU A N 1
ATOM 1613 C CA . LEU A 1 220 ? -12.480 1.211 2.479 1.00 96.06 220 LEU A CA 1
ATOM 1614 C C . LEU A 1 220 ? -12.979 0.642 3.808 1.00 96.06 220 LEU A C 1
ATOM 1616 O O . LEU A 1 220 ? -13.956 1.139 4.367 1.00 96.06 220 LEU A O 1
ATOM 1620 N N . LEU A 1 221 ? -12.284 -0.362 4.347 1.00 95.19 221 LEU A N 1
ATOM 1621 C CA . LEU A 1 221 ? -12.600 -0.933 5.651 1.00 95.19 221 LEU A CA 1
ATOM 1622 C C . LEU A 1 221 ? -12.421 0.100 6.765 1.00 95.19 221 LEU A C 1
ATOM 1624 O O . LEU A 1 221 ? -13.241 0.132 7.678 1.00 95.19 221 LEU A O 1
ATOM 1628 N N . GLY A 1 222 ? -11.401 0.958 6.688 1.00 92.94 222 GLY A N 1
ATOM 1629 C CA . GLY A 1 222 ? -11.203 2.062 7.630 1.00 92.94 222 GLY A CA 1
ATOM 1630 C C . GLY A 1 222 ? -12.402 3.013 7.655 1.00 92.94 222 GLY A C 1
ATOM 1631 O O . GLY A 1 222 ? -12.964 3.268 8.719 1.00 92.94 222 GLY A O 1
ATOM 1632 N N . ILE A 1 223 ? -12.868 3.449 6.480 1.00 93.19 223 ILE A N 1
ATOM 1633 C CA . ILE A 1 223 ? -14.048 4.317 6.333 1.00 93.19 223 ILE A CA 1
ATOM 1634 C C . ILE A 1 223 ? -15.309 3.631 6.871 1.00 93.19 223 ILE A C 1
ATOM 1636 O O . ILE A 1 223 ? -16.053 4.232 7.643 1.00 93.19 223 ILE A O 1
ATOM 1640 N N . VAL A 1 224 ? -15.544 2.368 6.502 1.00 94.44 224 VAL A N 1
ATOM 1641 C CA . VAL A 1 224 ? -16.707 1.592 6.970 1.00 94.44 224 VAL A CA 1
ATOM 1642 C C . VAL A 1 224 ? -16.679 1.399 8.488 1.00 94.44 224 VAL A C 1
ATOM 1644 O O . VAL A 1 224 ? -17.719 1.484 9.137 1.00 94.44 224 VAL A O 1
ATOM 1647 N N . THR A 1 225 ? -15.498 1.182 9.070 1.00 92.12 225 THR A N 1
ATOM 1648 C CA . THR A 1 225 ? -15.325 1.043 10.525 1.00 92.12 225 THR A CA 1
ATOM 1649 C C . THR A 1 225 ? -15.579 2.367 11.247 1.00 92.12 225 THR A C 1
ATOM 1651 O O . THR A 1 225 ? -16.196 2.375 12.309 1.00 92.12 225 THR A O 1
ATOM 1654 N N . ALA A 1 226 ? -15.135 3.491 10.675 1.00 89.75 226 ALA A N 1
ATOM 1655 C CA . ALA A 1 226 ? -15.346 4.827 11.235 1.00 89.75 226 ALA A CA 1
ATOM 1656 C C . ALA A 1 226 ? -16.799 5.319 11.088 1.00 89.75 226 ALA A C 1
ATOM 1658 O O . ALA A 1 226 ? -17.280 6.102 11.910 1.00 89.75 226 ALA A O 1
ATOM 1659 N N . HIS A 1 227 ? -17.505 4.851 10.056 1.00 92.38 227 HIS A N 1
ATOM 1660 C CA . HIS A 1 227 ? -18.849 5.300 9.693 1.00 92.38 227 HIS A CA 1
ATOM 1661 C C . HIS A 1 227 ? -19.808 4.124 9.428 1.00 92.38 227 HIS A C 1
ATOM 1663 O O . HIS A 1 227 ? -20.335 3.987 8.319 1.00 92.38 227 HIS A O 1
ATOM 1669 N N . PRO A 1 228 ? -20.104 3.283 10.438 1.00 92.12 228 PRO A N 1
ATOM 1670 C CA . PRO A 1 228 ? -20.960 2.103 10.271 1.00 92.12 228 PRO A CA 1
ATOM 1671 C C . PRO A 1 228 ? -22.397 2.447 9.847 1.00 92.12 228 PRO A C 1
ATOM 1673 O O . PRO A 1 228 ? -23.106 1.608 9.292 1.00 92.12 228 PRO A O 1
ATOM 1676 N N . GLN A 1 229 ? -22.826 3.699 10.043 1.00 92.19 229 GLN A N 1
ATOM 1677 C CA . GLN A 1 229 ? -24.140 4.193 9.625 1.00 92.19 229 GLN A CA 1
ATOM 1678 C C . GLN A 1 229 ? -24.313 4.178 8.099 1.00 92.19 229 GLN A C 1
ATOM 1680 O O . GLN A 1 229 ? -25.443 4.093 7.625 1.00 92.19 229 GLN A O 1
ATOM 1685 N N . ILE A 1 230 ? -23.215 4.198 7.328 1.00 92.94 230 ILE A N 1
ATOM 1686 C CA . ILE A 1 230 ? -23.241 4.078 5.859 1.00 92.94 230 ILE A CA 1
ATOM 1687 C C . ILE A 1 230 ? -23.853 2.734 5.424 1.00 92.94 230 ILE A C 1
ATOM 1689 O O . ILE A 1 230 ? -24.440 2.647 4.349 1.00 92.94 230 ILE A O 1
ATOM 1693 N N . LEU A 1 231 ? -23.768 1.701 6.269 1.00 93.06 231 LEU A N 1
ATOM 1694 C CA . LEU A 1 231 ? -24.328 0.372 6.013 1.00 93.06 231 LEU A CA 1
ATOM 1695 C C . LEU A 1 231 ? -25.680 0.129 6.706 1.00 93.06 231 LEU A C 1
ATOM 1697 O O . LEU A 1 231 ? -26.188 -0.988 6.671 1.00 93.06 231 LEU A O 1
ATOM 1701 N N . GLY A 1 232 ? -26.266 1.143 7.353 1.00 93.69 232 GLY A N 1
ATOM 1702 C CA . GLY A 1 232 ? -27.546 1.005 8.059 1.00 93.69 232 GLY A CA 1
ATOM 1703 C C . GLY A 1 232 ? -27.485 0.171 9.347 1.00 93.69 232 GLY A C 1
ATOM 1704 O O . GLY A 1 232 ? -28.519 -0.296 9.818 1.00 93.69 232 GLY A O 1
ATOM 1705 N N . ILE A 1 233 ? -26.294 -0.023 9.926 1.00 93.56 233 ILE A N 1
ATOM 1706 C CA . ILE A 1 233 ? -26.109 -0.733 11.202 1.00 93.56 233 ILE A CA 1
ATOM 1707 C C . ILE A 1 233 ? -26.779 0.071 12.334 1.00 93.56 233 ILE A C 1
ATOM 1709 O O . ILE A 1 233 ? -26.531 1.271 12.479 1.00 93.56 233 ILE A O 1
ATOM 1713 N N . SER A 1 234 ? -27.620 -0.581 13.147 1.00 93.88 234 SER A N 1
ATOM 1714 C CA . SER A 1 234 ? -28.272 0.049 14.304 1.00 93.88 234 SER A CA 1
ATOM 1715 C C . SER A 1 234 ? -27.269 0.365 15.422 1.00 93.88 234 SER A C 1
ATOM 1717 O O . SER A 1 234 ? -26.217 -0.264 15.529 1.00 93.88 234 SER A O 1
ATOM 1719 N N . GLN A 1 235 ? -27.605 1.318 16.298 1.00 90.12 235 GLN A N 1
ATOM 1720 C CA . GLN A 1 235 ? -26.769 1.670 17.458 1.00 90.12 235 GLN A CA 1
ATOM 1721 C C . GLN A 1 235 ? -26.503 0.465 18.376 1.00 90.12 235 GLN A C 1
ATOM 1723 O O . GLN A 1 235 ? -25.403 0.318 18.898 1.00 90.12 235 GLN A O 1
ATOM 1728 N N . GLU A 1 236 ? -27.485 -0.428 18.517 1.00 91.75 236 GLU A N 1
ATOM 1729 C CA . GLU A 1 236 ? -27.375 -1.646 19.328 1.00 91.75 236 GLU A CA 1
ATOM 1730 C C . GLU A 1 236 ? -26.356 -2.641 18.748 1.00 91.75 236 GLU A C 1
ATOM 1732 O O . GLU A 1 236 ? -25.585 -3.236 19.493 1.00 91.75 236 GLU A O 1
ATOM 1737 N N . ALA A 1 237 ? -26.294 -2.775 17.418 1.00 93.62 237 ALA A N 1
ATOM 1738 C CA . ALA A 1 237 ? -25.356 -3.668 16.731 1.00 93.62 237 ALA A CA 1
ATOM 1739 C C . ALA A 1 237 ? -23.976 -3.027 16.464 1.00 93.62 237 ALA A C 1
ATOM 1741 O O . ALA A 1 237 ? -23.045 -3.703 16.018 1.00 93.62 237 ALA A O 1
ATOM 1742 N N . GLN A 1 238 ? -23.821 -1.723 16.720 1.00 93.38 238 GLN A N 1
ATOM 1743 C CA . GLN A 1 238 ? -22.614 -0.970 16.370 1.00 93.38 238 GLN A CA 1
ATOM 1744 C C . GLN A 1 238 ? -21.362 -1.478 17.100 1.00 93.38 238 GLN A C 1
ATOM 1746 O O . GLN A 1 238 ? -20.277 -1.475 16.513 1.00 93.38 238 GLN A O 1
ATOM 1751 N N . GLY A 1 239 ? -21.498 -1.916 18.355 1.00 92.44 239 GLY A N 1
ATOM 1752 C CA . GLY A 1 239 ? -20.388 -2.448 19.150 1.00 92.44 239 GLY A CA 1
ATOM 1753 C C . GLY A 1 239 ? -19.777 -3.702 18.522 1.00 92.44 239 GLY A C 1
ATOM 1754 O O . GLY A 1 239 ? -18.586 -3.714 18.199 1.00 92.44 239 GLY A O 1
ATOM 1755 N N . ASP A 1 240 ? -20.608 -4.715 18.271 1.00 94.56 240 ASP A N 1
ATOM 1756 C CA . ASP A 1 240 ? -20.185 -5.987 17.676 1.00 94.56 240 ASP A CA 1
ATOM 1757 C C . ASP A 1 240 ? -19.667 -5.810 16.248 1.00 94.56 240 ASP A C 1
ATOM 1759 O O . ASP A 1 240 ? -18.637 -6.381 15.881 1.00 94.56 240 ASP A O 1
ATOM 1763 N N . PHE A 1 241 ? -20.327 -4.961 15.455 1.00 95.06 241 PHE A N 1
ATOM 1764 C CA . PHE A 1 241 ? -19.873 -4.640 14.106 1.00 95.06 241 PHE A CA 1
ATOM 1765 C C . PHE A 1 241 ? -18.497 -3.966 14.115 1.00 95.06 241 PHE A C 1
ATOM 1767 O O . PHE A 1 241 ? -17.602 -4.376 13.380 1.00 95.06 241 PHE A O 1
ATOM 1774 N N . SER A 1 242 ? -18.286 -2.965 14.974 1.00 93.81 242 SER A N 1
ATOM 1775 C CA . SER A 1 242 ? -16.994 -2.266 15.057 1.00 93.81 242 SER A CA 1
ATOM 1776 C C . SER A 1 242 ? -15.881 -3.212 15.509 1.00 93.81 242 SER A C 1
ATOM 1778 O O . SER A 1 242 ? -14.777 -3.176 14.968 1.00 93.81 242 SER A O 1
ATOM 1780 N N . ARG A 1 243 ? -16.177 -4.101 16.467 1.00 95.62 243 ARG A N 1
ATOM 1781 C CA . ARG A 1 243 ? -15.263 -5.154 16.934 1.00 95.62 243 ARG A CA 1
ATOM 1782 C C . ARG A 1 243 ? -14.860 -6.100 15.798 1.00 95.62 243 ARG A C 1
ATOM 1784 O O . ARG A 1 243 ? -13.673 -6.393 15.627 1.00 95.62 243 ARG A O 1
ATOM 1791 N N . ALA A 1 244 ? -15.835 -6.544 15.007 1.00 96.44 244 ALA A N 1
ATOM 1792 C CA . ALA A 1 244 ? -15.615 -7.387 13.838 1.00 96.44 244 ALA A CA 1
ATOM 1793 C C . ALA A 1 244 ? -14.755 -6.681 12.784 1.00 96.44 244 ALA A C 1
ATOM 1795 O O . ALA A 1 244 ? -13.722 -7.202 12.366 1.00 96.44 244 ALA A O 1
ATOM 1796 N N . MET A 1 245 ? -15.135 -5.461 12.403 1.00 96.31 245 MET A N 1
ATOM 1797 C CA . MET A 1 245 ? -14.459 -4.712 11.348 1.00 96.31 245 MET A CA 1
ATOM 1798 C C . MET A 1 245 ? -13.020 -4.346 11.704 1.00 96.31 245 MET A C 1
ATOM 1800 O O . MET A 1 245 ? -12.147 -4.507 10.856 1.00 96.31 245 MET A O 1
ATOM 1804 N N . ARG A 1 246 ? -12.739 -3.948 12.954 1.00 95.81 246 ARG A N 1
ATOM 1805 C CA . ARG A 1 246 ? -11.356 -3.749 13.428 1.00 95.81 246 ARG A CA 1
ATOM 1806 C C . ARG A 1 246 ? -10.531 -5.019 13.279 1.00 95.81 246 ARG A C 1
ATOM 1808 O O . ARG A 1 246 ? -9.429 -4.968 12.753 1.00 95.81 246 ARG A O 1
ATOM 1815 N N . THR A 1 247 ? -11.089 -6.161 13.681 1.00 97.25 247 THR A N 1
ATOM 1816 C CA . THR A 1 247 ? -10.401 -7.455 13.575 1.00 97.25 247 THR A CA 1
ATOM 1817 C C . THR A 1 247 ? -10.063 -7.789 12.126 1.00 97.25 247 THR A C 1
ATOM 1819 O O . THR A 1 247 ? -8.921 -8.120 11.812 1.00 97.25 247 THR A O 1
ATOM 1822 N N . VAL A 1 248 ? -11.048 -7.676 11.233 1.00 97.88 248 VAL A N 1
ATOM 1823 C CA . VAL A 1 248 ? -10.866 -7.953 9.805 1.00 97.88 248 VAL A CA 1
ATOM 1824 C C . VAL A 1 248 ? -9.861 -6.977 9.190 1.00 97.88 248 VAL A C 1
ATOM 1826 O O . VAL A 1 248 ? -8.976 -7.407 8.455 1.00 97.88 248 VAL A O 1
ATOM 1829 N N . HIS A 1 249 ? -9.940 -5.688 9.533 1.00 97.56 249 HIS A N 1
ATOM 1830 C CA . HIS A 1 249 ? -8.992 -4.671 9.083 1.00 97.56 249 HIS A CA 1
ATOM 1831 C C . HIS A 1 249 ? -7.558 -5.001 9.524 1.00 97.56 249 HIS A C 1
ATOM 1833 O O . HIS A 1 249 ? -6.657 -4.971 8.693 1.00 97.56 249 HIS A O 1
ATOM 1839 N N . THR A 1 250 ? -7.343 -5.401 10.782 1.00 97.25 250 THR A N 1
ATOM 1840 C CA . THR A 1 250 ? -6.023 -5.816 11.291 1.00 97.25 250 THR A CA 1
ATOM 1841 C C . THR A 1 250 ? -5.482 -7.052 10.569 1.00 97.25 250 THR A C 1
ATOM 1843 O O . THR A 1 250 ? -4.325 -7.065 10.157 1.00 97.25 250 THR A O 1
ATOM 1846 N N . VAL A 1 251 ? -6.305 -8.088 10.366 1.00 98.06 251 VAL A N 1
ATOM 1847 C CA . VAL A 1 251 ? -5.879 -9.310 9.656 1.00 98.06 251 VAL A CA 1
ATOM 1848 C C . VAL A 1 251 ? -5.504 -9.002 8.205 1.00 98.06 251 VAL A C 1
ATOM 1850 O O . VAL A 1 251 ? -4.459 -9.448 7.724 1.00 98.06 251 VAL A O 1
ATOM 1853 N N . ILE A 1 252 ? -6.327 -8.212 7.507 1.00 98.06 252 ILE A N 1
ATOM 1854 C CA . ILE A 1 252 ? -6.032 -7.782 6.137 1.00 98.06 252 ILE A CA 1
ATOM 1855 C C . ILE A 1 252 ? -4.769 -6.917 6.115 1.00 98.06 252 ILE A C 1
ATOM 1857 O O . ILE A 1 252 ? -3.944 -7.114 5.222 1.00 98.06 252 ILE A O 1
ATOM 1861 N N . GLY A 1 253 ? -4.576 -6.040 7.104 1.00 97.88 253 GLY A N 1
ATOM 1862 C CA . GLY A 1 253 ? -3.393 -5.188 7.262 1.00 97.88 253 GLY A CA 1
ATOM 1863 C C . GLY A 1 253 ? -2.114 -6.009 7.261 1.00 97.88 253 GLY A C 1
ATOM 1864 O O . GLY A 1 253 ? -1.327 -5.941 6.312 1.00 97.88 253 GLY A O 1
ATOM 1865 N N . TYR A 1 254 ? -1.994 -6.927 8.224 1.00 98.44 254 TYR A N 1
ATOM 1866 C CA . TYR A 1 254 ? -0.841 -7.820 8.313 1.00 98.44 254 TYR A CA 1
ATOM 1867 C C . TYR A 1 254 ? -0.634 -8.661 7.054 1.00 98.44 254 TYR A C 1
ATOM 1869 O O . TYR A 1 254 ? 0.503 -8.808 6.605 1.00 98.44 254 TYR A O 1
ATOM 1877 N N . SER A 1 255 ? -1.702 -9.191 6.447 1.00 98.06 255 SER A N 1
ATOM 1878 C CA . SER A 1 255 ? -1.571 -9.972 5.209 1.00 98.06 255 SER A CA 1
ATOM 1879 C C . SER A 1 255 ? -1.054 -9.127 4.036 1.00 98.06 255 SER A C 1
ATOM 1881 O O . SER A 1 255 ? -0.188 -9.572 3.281 1.00 98.06 255 SER A O 1
ATOM 1883 N N . THR A 1 256 ? -1.518 -7.879 3.927 1.00 98.25 256 THR A N 1
ATOM 1884 C CA . THR A 1 256 ? -1.111 -6.917 2.896 1.00 98.25 256 THR A CA 1
ATOM 1885 C C . THR A 1 256 ? 0.341 -6.513 3.098 1.00 98.25 256 THR A C 1
ATOM 1887 O O . THR A 1 256 ? 1.128 -6.537 2.151 1.00 98.25 256 THR A O 1
ATOM 1890 N N . PHE A 1 257 ? 0.725 -6.195 4.336 1.00 98.25 257 PHE A N 1
ATOM 1891 C CA . PHE A 1 257 ? 2.091 -5.820 4.672 1.00 98.25 257 PHE A CA 1
ATOM 1892 C C . PHE A 1 257 ? 3.076 -6.981 4.489 1.00 98.25 257 PHE A C 1
ATOM 1894 O O . PHE A 1 257 ? 4.168 -6.778 3.954 1.00 98.25 257 PHE A O 1
ATOM 1901 N N . ALA A 1 258 ? 2.693 -8.207 4.857 1.00 97.88 258 ALA A N 1
ATOM 1902 C CA . ALA A 1 258 ? 3.498 -9.400 4.608 1.00 97.88 258 ALA A CA 1
ATOM 1903 C C . ALA A 1 258 ? 3.702 -9.627 3.104 1.00 97.88 258 ALA A C 1
ATOM 1905 O O . ALA A 1 258 ? 4.828 -9.870 2.668 1.00 97.88 258 ALA A O 1
ATOM 1906 N N . ALA A 1 259 ? 2.642 -9.482 2.302 1.00 97.31 259 ALA A N 1
ATOM 1907 C CA . ALA A 1 259 ? 2.730 -9.607 0.854 1.00 97.31 259 ALA A CA 1
ATOM 1908 C C . ALA A 1 259 ? 3.631 -8.532 0.227 1.00 97.31 259 ALA A C 1
ATOM 1910 O O . ALA A 1 259 ? 4.494 -8.859 -0.586 1.00 97.31 259 ALA A O 1
ATOM 1911 N N . LEU A 1 260 ? 3.488 -7.272 0.649 1.00 96.19 260 LEU A N 1
ATOM 1912 C CA . LEU A 1 260 ? 4.334 -6.161 0.208 1.00 96.19 260 LEU A CA 1
ATOM 1913 C C . LEU A 1 260 ? 5.805 -6.371 0.596 1.00 96.19 260 LEU A C 1
ATOM 1915 O O . LEU A 1 260 ? 6.701 -6.163 -0.217 1.00 96.19 260 LEU A O 1
ATOM 1919 N N . TH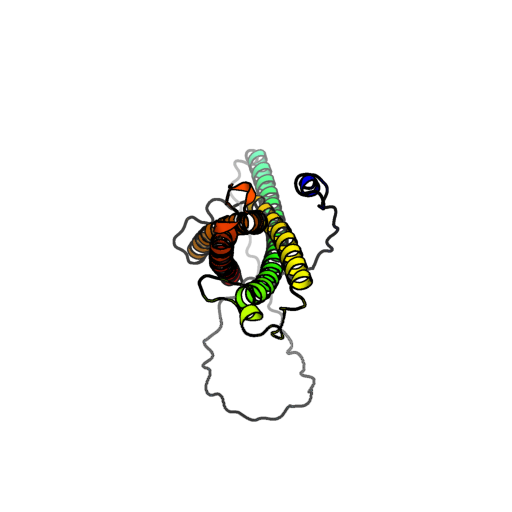R A 1 261 ? 6.060 -6.816 1.828 1.00 97.12 261 THR A N 1
ATOM 1920 C CA . THR A 1 261 ? 7.413 -7.101 2.328 1.00 97.12 261 THR A CA 1
ATOM 1921 C C . THR A 1 261 ? 8.058 -8.240 1.551 1.00 97.12 261 THR A C 1
ATOM 1923 O O . THR A 1 261 ? 9.229 -8.156 1.192 1.00 97.12 261 THR A O 1
ATOM 1926 N N . PHE A 1 262 ? 7.297 -9.290 1.249 1.00 96.81 262 PHE A N 1
ATOM 1927 C CA . PHE A 1 262 ? 7.791 -10.402 0.451 1.00 96.81 262 PHE A CA 1
ATOM 1928 C C . PHE A 1 262 ? 8.106 -9.973 -0.990 1.00 96.81 262 PHE A C 1
ATOM 1930 O O . PHE A 1 262 ? 9.167 -10.335 -1.496 1.00 96.81 262 PHE A O 1
ATOM 1937 N N . SER A 1 263 ? 7.251 -9.155 -1.622 1.00 94.25 263 SER A N 1
ATOM 1938 C CA . SER A 1 263 ? 7.540 -8.543 -2.931 1.00 94.25 263 SER A CA 1
ATOM 1939 C C . SER A 1 263 ? 8.829 -7.723 -2.908 1.00 94.25 263 SER A C 1
ATOM 1941 O O . SER A 1 263 ? 9.640 -7.852 -3.818 1.00 94.25 263 SER A O 1
ATOM 1943 N N . ALA A 1 264 ? 9.039 -6.912 -1.866 1.00 92.19 264 ALA A N 1
ATOM 1944 C CA . ALA A 1 264 ? 10.252 -6.113 -1.722 1.00 92.19 264 ALA A CA 1
ATOM 1945 C C . ALA A 1 264 ? 11.495 -6.992 -1.514 1.00 92.19 264 ALA A C 1
ATOM 1947 O O . ALA A 1 264 ? 12.544 -6.726 -2.089 1.00 92.19 264 ALA A O 1
ATOM 1948 N N . TRP A 1 265 ? 11.383 -8.063 -0.725 1.00 94.69 265 TRP A N 1
ATOM 1949 C CA . TRP A 1 265 ? 12.498 -8.962 -0.426 1.00 94.69 265 TRP A CA 1
ATOM 1950 C C . TRP A 1 265 ? 13.039 -9.685 -1.663 1.00 94.69 265 TRP A C 1
ATOM 1952 O O . TRP A 1 265 ? 14.248 -9.851 -1.781 1.00 94.69 265 TRP A O 1
ATOM 1962 N N . ILE A 1 266 ? 12.172 -10.092 -2.594 1.00 92.94 266 ILE A N 1
ATOM 1963 C CA . ILE A 1 266 ? 12.599 -10.801 -3.812 1.00 92.94 266 ILE A CA 1
ATOM 1964 C C . ILE A 1 266 ? 13.188 -9.881 -4.897 1.00 92.94 266 ILE A C 1
ATOM 1966 O O . ILE A 1 266 ? 13.734 -10.390 -5.876 1.00 92.94 266 ILE A O 1
ATOM 1970 N N . GLU A 1 267 ? 13.072 -8.558 -4.744 1.00 81.19 267 GLU A N 1
ATOM 1971 C CA . GLU A 1 267 ? 13.618 -7.553 -5.671 1.00 81.19 267 GLU A CA 1
ATOM 1972 C C . GLU A 1 267 ? 14.948 -6.926 -5.216 1.00 81.19 267 GLU A C 1
ATOM 1974 O O . GLU A 1 267 ? 15.593 -6.224 -6.004 1.00 81.19 267 GLU A O 1
ATOM 1979 N N . LEU A 1 268 ? 15.345 -7.140 -3.956 1.00 61.88 268 LEU A N 1
ATOM 1980 C CA . LEU A 1 268 ? 16.604 -6.654 -3.376 1.00 61.88 268 LEU A CA 1
ATOM 1981 C C . LEU A 1 268 ? 17.765 -7.618 -3.643 1.00 61.88 268 LEU A C 1
ATOM 1983 O O . LEU A 1 268 ? 18.862 -7.084 -3.933 1.00 61.88 268 LEU A O 1
#

Radius of gyration: 29.76 Å; chains: 1; bounding box: 83×43×89 Å

Sequence (268 aa):
MIGLSALVATWTLGAALHTAPLSLRDDLAPRPEGMTSLRVDGFGADRPRPSPSLLAQPAVTPTPPPTEAPAETTGGGGAEACDVDCETAHEDAVMARYVTRRRTQLLRTHRAFAIAAWSGMLITEVLGTIQAVNQPTWFGDGACTSDPEAFGCHQSSMITGLHETFAITTTALYTTAAILAVAAPDPESASVGDGRAERTLRLHKTMAWVHGVGMVLLPLLGIVTAHPQILGISQEAQGDFSRAMRTVHTVIGYSTFAALTFSAWIEL